Protein AF-A0A7C1DJZ0-F1 (afdb_monomer)

Nearest PDB structures (foldseek):
  3bfj-assembly1_A  TM=9.774E-01  e=1.531E-11  Klebsiella pneumoniae
  4fr2-assembly1_A-2  TM=9.648E-01  e=2.218E-11  Oenococcus oeni ATCC BAA-1163
  3ox4-assembly2_C  TM=9.566E-01  e=3.421E-10  Zymomonas mobilis
  6sci-assembly1_A  TM=9.256E-01  e=1.903E-09  Escherichia coli K-12
  6sci-assembly1_B  TM=9.236E-01  e=2.187E-09  Escherichia coli K-12

Sequence (189 aa):
LEAYTSLKASPFSDIFAEEAMIRIGKWLRVASLNGRNIEARGEMMLAALFGGVALANAGVTACHALAYPLGGMFGVPHGIANALLIPHVARWNAMASPERFVNAAAFLGYPQEEGEPEHVAAMFCPEALSELADDLGLPETLEDLDVGITEKHFEEMATKAMGVARPMENNPRVLTKEDCVRIYREAME

Solvent-accessible surface area (backbone atoms only — not comparable to full-atom values): 9442 Å² total; per-residue (Å²): 97,49,21,56,54,16,72,48,43,44,79,74,27,35,59,28,23,50,55,14,37,35,36,43,46,72,24,46,66,51,27,65,80,37,73,81,41,61,66,33,43,52,45,50,52,51,20,52,51,26,38,50,55,9,33,76,67,17,35,50,14,48,39,60,23,58,22,46,39,43,33,75,76,58,66,40,55,68,68,56,36,34,60,36,39,38,25,59,48,38,59,67,35,16,79,60,41,20,69,60,23,29,52,50,7,34,35,44,72,46,62,73,60,93,89,60,57,57,73,61,40,7,50,40,26,23,49,54,45,46,52,54,34,55,79,68,72,46,55,69,28,52,58,69,63,73,63,80,73,52,76,88,47,33,66,58,39,20,54,55,18,66,67,36,48,67,26,44,72,18,25,60,43,87,74,53,58,68,52,44,33,48,49,53,57,67,35,38,110

Secondary structure (DSSP, 8-state):
-HHHHSTT--HHHHHHHHHHHHHHHHHHHHHHHTTT-HHHHHHHHHHHHHHHHHHHHH---HHHHHHHHHHHHH---HHHHHHHHHHHHHHHHHTTSHHHHHHHHHHTT-PPPTT--HHHHTTHHHHHHHHHHHHTT---STTTT-S---GGGHHHHHHHHHT-HHHHHHSSS---HHHHHHHHHHT--

Structure (mmCIF, N/CA/C/O backbone):
data_AF-A0A7C1DJZ0-F1
#
_entry.id   AF-A0A7C1DJZ0-F1
#
loop_
_atom_site.group_PDB
_atom_site.id
_atom_site.type_symbol
_atom_site.label_atom_id
_atom_site.label_alt_id
_atom_site.label_comp_id
_atom_site.label_asym_id
_atom_site.label_entity_id
_atom_site.label_seq_id
_atom_site.pdbx_PDB_ins_code
_atom_site.Cartn_x
_atom_site.Cartn_y
_atom_site.Cartn_z
_atom_site.occupancy
_atom_site.B_iso_or_equiv
_atom_site.auth_seq_id
_atom_site.auth_comp_id
_atom_site.auth_asym_id
_atom_site.auth_atom_id
_atom_site.pdbx_PDB_model_num
ATOM 1 N N . LEU A 1 1 ? -4.177 2.042 3.835 1.00 98.19 1 LEU A N 1
ATOM 2 C CA . LEU A 1 1 ? -3.041 1.716 4.720 1.00 98.19 1 LEU A CA 1
ATOM 3 C C . LEU A 1 1 ? -2.155 2.921 5.017 1.00 98.19 1 LEU A C 1
ATOM 5 O O . LEU A 1 1 ? -2.222 3.398 6.133 1.00 98.19 1 LEU A O 1
ATOM 9 N N . GLU A 1 2 ? -1.391 3.469 4.065 1.00 98.62 2 GLU A N 1
ATOM 10 C CA . GLU A 1 2 ? -0.397 4.518 4.387 1.00 98.62 2 GLU A CA 1
ATOM 11 C C . GLU A 1 2 ? -0.976 5.756 5.080 1.00 98.62 2 GLU A C 1
ATOM 13 O O . GLU A 1 2 ? -0.439 6.170 6.099 1.00 98.62 2 GLU A O 1
ATOM 18 N N . ALA A 1 3 ? -2.104 6.301 4.605 1.00 98.69 3 ALA A N 1
ATOM 19 C CA . ALA A 1 3 ? -2.793 7.394 5.304 1.00 98.69 3 ALA A CA 1
ATOM 20 C C . ALA A 1 3 ? -3.218 7.014 6.730 1.00 98.69 3 ALA A C 1
ATOM 22 O O . ALA A 1 3 ? -3.120 7.841 7.628 1.00 98.69 3 ALA A O 1
ATOM 23 N N . TYR A 1 4 ? -3.656 5.769 6.937 1.00 98.81 4 TYR A N 1
ATOM 24 C CA . TYR A 1 4 ? -4.045 5.257 8.252 1.00 98.81 4 TYR A CA 1
ATOM 25 C C . TYR A 1 4 ? -2.840 5.077 9.169 1.00 98.81 4 TYR A C 1
ATOM 27 O O . TYR A 1 4 ? -2.962 5.212 10.368 1.00 98.81 4 TYR A O 1
ATOM 35 N N . THR A 1 5 ? -1.654 4.784 8.653 1.00 98.44 5 THR A N 1
ATOM 36 C CA . THR A 1 5 ? -0.455 4.597 9.488 1.00 98.44 5 THR A CA 1
ATOM 37 C C . THR A 1 5 ? 0.443 5.834 9.514 1.00 98.44 5 THR A C 1
ATOM 39 O O . THR A 1 5 ? 1.510 5.804 10.110 1.00 98.44 5 THR A O 1
ATOM 42 N N . SER A 1 6 ? 0.043 6.914 8.843 1.00 98.56 6 SER A N 1
ATOM 43 C CA . SER A 1 6 ? 0.807 8.156 8.726 1.00 98.56 6 SER A CA 1
ATOM 44 C C . SER A 1 6 ? 0.893 8.891 10.064 1.00 98.56 6 SER A C 1
ATOM 46 O O . SER A 1 6 ? -0.080 8.973 10.809 1.00 98.56 6 SER A O 1
ATOM 48 N N . LEU A 1 7 ? 2.019 9.561 10.322 1.00 98.38 7 LEU A N 1
ATOM 49 C CA . LEU A 1 7 ? 2.163 10.509 11.436 1.00 98.38 7 LEU A CA 1
ATOM 50 C C . LEU A 1 7 ? 1.257 11.748 11.296 1.00 98.38 7 LEU A C 1
ATOM 52 O O . LEU A 1 7 ? 1.155 12.553 12.222 1.00 98.38 7 LEU A O 1
ATOM 56 N N . LYS A 1 8 ? 0.619 11.933 10.135 1.00 98.44 8 LYS A N 1
ATOM 57 C CA . LYS A 1 8 ? -0.395 12.969 9.877 1.00 98.44 8 LYS A CA 1
ATOM 58 C C . LYS A 1 8 ? -1.825 12.433 9.922 1.00 98.44 8 LYS A C 1
ATOM 60 O O . LYS A 1 8 ? -2.748 13.175 9.592 1.00 98.44 8 LYS A O 1
ATOM 65 N N . ALA A 1 9 ? -2.014 11.172 10.304 1.00 98.50 9 ALA A N 1
ATOM 66 C CA . ALA A 1 9 ? -3.337 10.603 10.471 1.00 98.50 9 ALA A CA 1
ATOM 67 C C . ALA A 1 9 ? -4.136 11.358 11.546 1.00 98.50 9 ALA A C 1
ATOM 69 O O . ALA A 1 9 ? -3.596 11.935 12.491 1.00 98.50 9 ALA A O 1
ATOM 70 N N . SER A 1 10 ? -5.449 11.372 11.374 1.00 98.62 10 SER A N 1
ATOM 71 C CA . SER A 1 10 ? -6.407 12.042 12.244 1.00 98.62 10 SER A CA 1
A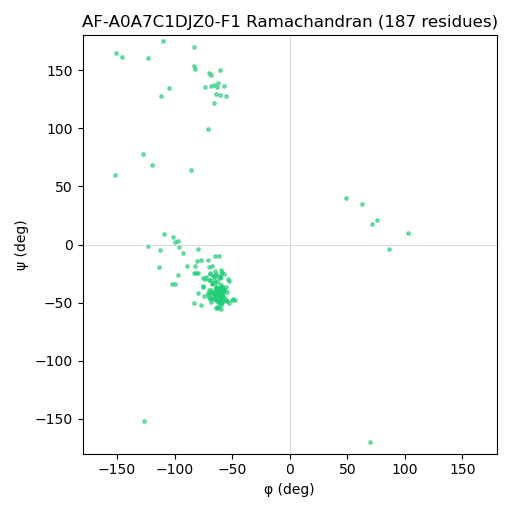TOM 72 C C . SER A 1 10 ? -7.698 11.229 12.295 1.00 98.62 10 SER A C 1
ATOM 74 O O . SER A 1 10 ? -7.974 10.491 11.347 1.00 98.62 10 SER A O 1
ATOM 76 N N . PRO A 1 11 ? -8.564 11.431 13.304 1.00 98.50 11 PRO A N 1
ATOM 77 C CA . PRO A 1 11 ? -9.865 10.766 13.340 1.00 98.50 11 PRO A CA 1
ATOM 78 C C . PRO A 1 11 ? -10.687 10.966 12.058 1.00 98.50 11 PRO A C 1
ATOM 80 O O . PRO A 1 11 ? -11.424 10.079 11.651 1.00 98.50 11 PRO A O 1
ATOM 83 N N . PHE A 1 12 ? -10.537 12.115 11.385 1.00 98.62 12 PHE A N 1
ATOM 84 C CA . PHE A 1 12 ? -11.210 12.367 10.112 1.00 98.62 12 PHE A CA 1
ATOM 85 C C . PHE A 1 12 ? -10.672 11.483 8.983 1.00 98.62 12 PHE A C 1
ATOM 87 O O . PHE A 1 12 ? -11.460 10.861 8.280 1.00 98.62 12 PHE A O 1
ATOM 94 N N . SER A 1 13 ? -9.350 11.413 8.795 1.00 98.69 13 SER A N 1
ATOM 95 C CA . SER A 1 13 ? -8.758 10.569 7.747 1.00 98.69 13 SER A CA 1
ATOM 96 C C . SER A 1 13 ? -8.953 9.081 8.026 1.00 98.69 13 SER A C 1
ATOM 98 O O . SER A 1 13 ? -9.109 8.313 7.078 1.00 98.69 13 SER A O 1
ATOM 100 N N . ASP A 1 14 ? -8.955 8.695 9.304 1.00 98.75 14 ASP A N 1
ATOM 101 C CA . ASP A 1 14 ? -9.069 7.305 9.739 1.00 98.75 14 ASP A CA 1
ATOM 102 C C . ASP A 1 14 ? -10.425 6.719 9.316 1.00 98.75 14 ASP A C 1
ATOM 104 O O . ASP A 1 14 ? -10.429 5.685 8.658 1.00 98.75 14 ASP A O 1
ATOM 108 N N . ILE A 1 15 ? -11.542 7.446 9.495 1.00 98.50 15 ILE A N 1
ATOM 109 C CA . ILE A 1 15 ? -12.882 7.021 9.024 1.00 98.50 15 ILE A CA 1
ATOM 110 C C . ILE A 1 15 ? -12.856 6.571 7.554 1.00 98.50 15 ILE A C 1
ATOM 112 O O . ILE A 1 15 ? -13.392 5.524 7.197 1.00 98.50 15 ILE A O 1
ATOM 116 N N . PHE A 1 16 ? -12.222 7.359 6.682 1.00 98.81 16 PHE A N 1
ATOM 117 C CA . PHE A 1 16 ? -12.160 7.036 5.257 1.00 98.81 16 PHE A CA 1
ATOM 118 C C . PHE A 1 16 ? -11.168 5.912 4.955 1.00 98.81 16 PHE A C 1
ATOM 120 O O . PHE A 1 16 ? -11.416 5.094 4.069 1.00 98.81 16 PHE A O 1
ATOM 127 N N . ALA A 1 17 ? -10.040 5.859 5.661 1.00 98.81 17 ALA A N 1
ATOM 128 C CA . ALA A 1 17 ? -9.040 4.825 5.438 1.00 98.81 17 ALA A CA 1
ATOM 129 C C . ALA A 1 17 ? -9.540 3.439 5.874 1.00 98.81 17 ALA A C 1
ATOM 131 O O . ALA A 1 17 ? -9.286 2.460 5.170 1.00 98.81 17 ALA A O 1
ATOM 132 N N . GLU A 1 18 ? -10.262 3.369 6.993 1.00 98.69 18 GLU A N 1
ATOM 133 C CA . GLU A 1 18 ? -10.898 2.156 7.515 1.00 98.69 18 GLU A CA 1
ATOM 134 C C . GLU A 1 18 ? -11.939 1.624 6.525 1.00 98.69 18 GLU A C 1
ATOM 136 O O . GLU A 1 18 ? -11.809 0.502 6.035 1.00 98.69 18 GLU A O 1
ATOM 141 N N . GLU A 1 19 ? -12.902 2.461 6.121 1.00 98.69 19 GLU A N 1
ATOM 142 C CA . GLU A 1 19 ? -13.930 2.091 5.139 1.00 98.69 19 GLU A CA 1
ATOM 143 C C . GLU A 1 19 ? -13.337 1.656 3.792 1.00 98.69 19 GLU A C 1
ATOM 145 O O . GLU A 1 19 ? -13.845 0.732 3.150 1.00 98.69 19 GLU A O 1
ATOM 150 N N . ALA A 1 20 ? -12.247 2.293 3.352 1.00 98.81 20 ALA A N 1
ATOM 151 C CA . ALA A 1 20 ? -11.545 1.882 2.143 1.00 98.81 20 ALA A CA 1
ATOM 152 C C . ALA A 1 20 ? -10.947 0.473 2.288 1.00 98.81 20 ALA A C 1
ATOM 154 O O . ALA A 1 20 ? -11.139 -0.357 1.400 1.00 98.81 20 ALA A O 1
ATOM 155 N N . MET A 1 21 ? -10.250 0.185 3.394 1.00 98.81 21 MET A N 1
ATOM 156 C CA . MET A 1 21 ? -9.617 -1.122 3.622 1.00 98.81 21 MET A CA 1
ATOM 157 C C . MET A 1 21 ? -10.648 -2.242 3.789 1.00 98.81 21 MET A C 1
ATOM 159 O O . MET A 1 21 ? -10.481 -3.286 3.163 1.00 98.81 21 MET A O 1
ATOM 163 N N . ILE A 1 22 ? -11.749 -1.997 4.512 1.00 98.75 22 ILE A N 1
ATOM 164 C CA . ILE A 1 22 ? -12.867 -2.948 4.660 1.00 98.75 22 ILE A CA 1
ATOM 165 C C . ILE A 1 22 ? -13.424 -3.359 3.292 1.00 98.75 22 ILE A C 1
ATOM 167 O O . ILE A 1 22 ? -13.630 -4.542 3.007 1.00 98.75 22 ILE A O 1
ATOM 171 N N . ARG A 1 23 ? -13.653 -2.382 2.407 1.00 98.75 23 ARG A N 1
ATOM 172 C CA . ARG A 1 23 ? -14.175 -2.651 1.061 1.00 98.75 23 ARG A CA 1
ATOM 173 C C . ARG A 1 23 ? -13.154 -3.356 0.183 1.00 98.75 23 ARG A C 1
ATOM 175 O O . ARG A 1 23 ? -13.529 -4.284 -0.525 1.00 98.75 23 ARG A O 1
ATOM 182 N N . ILE A 1 24 ? -11.884 -2.954 0.243 1.00 98.69 24 ILE A N 1
ATOM 183 C CA . ILE A 1 24 ? -10.797 -3.605 -0.500 1.00 98.69 24 ILE A CA 1
ATOM 184 C C . ILE A 1 24 ? -10.684 -5.078 -0.099 1.00 98.69 24 ILE A C 1
ATOM 186 O O . ILE A 1 24 ? -10.748 -5.935 -0.981 1.00 98.69 24 ILE A O 1
ATOM 190 N N . GLY A 1 25 ? -10.590 -5.371 1.203 1.00 98.12 25 GLY A N 1
ATOM 191 C CA . GLY A 1 25 ? -10.453 -6.736 1.720 1.00 98.12 25 GLY A CA 1
ATOM 192 C C . GLY A 1 25 ? -11.593 -7.649 1.270 1.00 98.12 25 GLY A C 1
ATOM 193 O O . GLY A 1 25 ? -11.367 -8.787 0.863 1.00 98.12 25 GLY A O 1
ATOM 194 N N . LYS A 1 26 ? -12.820 -7.116 1.241 1.00 98.31 26 LYS A N 1
ATOM 195 C CA . LYS A 1 26 ? -14.009 -7.867 0.827 1.00 98.31 26 LYS A CA 1
ATOM 196 C C . LYS A 1 26 ? -14.178 -7.999 -0.691 1.00 98.31 26 LYS A C 1
ATOM 198 O O . LYS A 1 26 ? -14.597 -9.053 -1.167 1.00 98.31 26 LYS A O 1
ATOM 203 N N . TRP A 1 27 ? -13.935 -6.935 -1.457 1.00 98.62 27 TRP A N 1
ATOM 204 C CA . TRP A 1 27 ? -14.444 -6.826 -2.831 1.00 98.62 27 TRP A CA 1
ATOM 205 C C . TRP A 1 27 ? -13.380 -6.826 -3.921 1.00 98.62 27 TRP A C 1
ATOM 207 O O . TRP A 1 27 ? -13.727 -7.121 -5.067 1.00 98.62 27 TRP A O 1
ATOM 217 N N . LEU A 1 28 ? -12.111 -6.533 -3.621 1.00 98.38 28 LEU A N 1
ATOM 218 C CA . LEU A 1 28 ? -11.099 -6.360 -4.668 1.00 98.38 28 LEU A CA 1
ATOM 219 C C . LEU A 1 28 ? -10.885 -7.640 -5.490 1.00 98.38 28 LEU A C 1
ATOM 221 O O . LEU A 1 28 ? -10.861 -7.578 -6.721 1.00 98.38 28 LEU A O 1
ATOM 225 N N . ARG A 1 29 ? -10.825 -8.803 -4.830 1.00 98.19 29 ARG A N 1
ATOM 226 C CA . ARG A 1 29 ? -10.721 -10.119 -5.489 1.00 98.19 29 ARG A CA 1
ATOM 227 C C . ARG A 1 29 ? -11.891 -10.361 -6.440 1.00 98.19 29 ARG A C 1
ATOM 229 O O . ARG A 1 29 ? -11.700 -10.667 -7.614 1.00 98.19 29 ARG A O 1
ATOM 236 N N . VAL A 1 30 ? -13.116 -10.122 -5.968 1.00 98.44 30 VAL A N 1
ATOM 237 C CA . VAL A 1 30 ? -14.341 -10.300 -6.763 1.00 98.44 30 VAL A CA 1
ATOM 238 C C . VAL A 1 30 ? -14.376 -9.338 -7.951 1.00 98.44 30 VAL A C 1
ATOM 240 O O . VAL A 1 30 ? -14.677 -9.755 -9.067 1.00 98.44 30 VAL A O 1
ATOM 243 N N . ALA A 1 31 ? -14.054 -8.061 -7.737 1.00 98.44 31 ALA A N 1
ATOM 244 C CA . ALA A 1 31 ? -14.067 -7.041 -8.783 1.00 98.44 31 ALA A CA 1
ATOM 245 C C . ALA A 1 31 ? -13.008 -7.293 -9.870 1.00 98.44 31 ALA A C 1
ATOM 247 O O . ALA A 1 31 ? -13.220 -6.920 -11.028 1.00 98.44 31 ALA A O 1
ATOM 248 N N . SER A 1 32 ? -11.888 -7.917 -9.500 1.00 97.56 32 SER A N 1
ATOM 249 C CA . SER A 1 32 ? -10.782 -8.225 -10.409 1.00 97.56 32 SER A CA 1
ATOM 250 C C . SER A 1 32 ? -11.038 -9.511 -11.194 1.00 97.56 32 SER A C 1
ATOM 252 O O . SER A 1 32 ? -10.988 -9.492 -12.423 1.00 97.56 32 SER A O 1
ATOM 254 N N . LEU A 1 33 ? -11.409 -10.599 -10.509 1.00 97.31 33 LEU A N 1
ATOM 255 C CA . LEU A 1 33 ? -11.625 -11.917 -11.122 1.00 97.31 33 LEU A CA 1
ATOM 256 C C . LEU A 1 33 ? -12.993 -12.041 -11.815 1.00 97.31 33 LEU A C 1
ATOM 258 O O . LEU A 1 33 ? -13.151 -12.810 -12.762 1.00 97.31 33 LEU A O 1
ATOM 262 N N . ASN A 1 34 ? -13.986 -11.247 -11.402 1.00 97.75 34 ASN A N 1
ATOM 263 C CA . ASN A 1 34 ? -15.271 -11.110 -12.083 1.00 97.75 34 ASN A CA 1
ATOM 264 C C . ASN A 1 34 ? -15.586 -9.637 -12.363 1.00 97.75 34 ASN A C 1
ATOM 266 O O . ASN A 1 34 ? -16.438 -9.007 -11.731 1.00 97.75 34 ASN A O 1
ATOM 270 N N . GLY A 1 35 ? -14.950 -9.102 -13.404 1.00 96.00 35 GLY A N 1
ATOM 271 C CA . GLY A 1 35 ? -15.097 -7.702 -13.798 1.00 96.00 35 GLY A CA 1
ATOM 272 C C . GLY A 1 35 ? -16.510 -7.251 -14.193 1.00 96.00 35 GLY A C 1
ATOM 273 O O . GLY A 1 35 ? -16.708 -6.046 -14.351 1.00 96.00 35 GLY A O 1
ATOM 274 N N . ARG A 1 36 ? -17.470 -8.176 -14.353 1.00 98.12 36 ARG A N 1
ATOM 275 C CA . ARG A 1 36 ? -18.886 -7.895 -14.651 1.00 98.12 36 ARG A CA 1
ATOM 276 C C . ARG A 1 36 ? -19.760 -7.785 -13.398 1.00 98.12 36 ARG A C 1
ATOM 278 O O . ARG A 1 36 ? -20.929 -7.430 -13.522 1.00 98.12 36 ARG A O 1
ATOM 285 N N . ASN A 1 37 ? -19.227 -8.082 -12.213 1.00 98.62 37 ASN A N 1
ATOM 286 C CA . ASN A 1 37 ? -19.950 -7.888 -10.963 1.00 98.62 37 ASN A CA 1
ATOM 287 C C . ASN A 1 37 ? -20.068 -6.382 -10.663 1.00 98.62 37 ASN A C 1
ATOM 289 O O . ASN A 1 37 ? -19.123 -5.752 -10.190 1.00 98.62 37 ASN A O 1
ATOM 293 N N . ILE A 1 38 ? -21.234 -5.806 -10.972 1.00 98.50 38 ILE A N 1
ATOM 294 C CA . ILE A 1 38 ? -21.502 -4.367 -10.825 1.00 98.50 38 ILE A CA 1
ATOM 295 C C . ILE A 1 38 ? -21.431 -3.930 -9.359 1.00 98.50 38 ILE A C 1
ATOM 297 O O . ILE A 1 38 ? -20.933 -2.842 -9.084 1.00 98.50 38 ILE A O 1
ATOM 301 N N . GLU A 1 39 ? -21.879 -4.773 -8.428 1.00 98.62 39 GLU A N 1
ATOM 302 C CA . GLU A 1 39 ? -21.808 -4.484 -6.994 1.00 98.62 39 GLU A CA 1
ATOM 303 C C . GLU A 1 39 ? -20.348 -4.365 -6.548 1.00 98.62 39 GLU A C 1
ATOM 305 O O . GLU A 1 39 ? -19.943 -3.310 -6.070 1.00 98.62 39 GLU A O 1
ATOM 310 N N . ALA A 1 40 ? -19.519 -5.377 -6.828 1.00 98.75 40 ALA A N 1
ATOM 311 C CA . ALA A 1 40 ? -18.098 -5.352 -6.476 1.00 98.75 40 ALA A CA 1
ATOM 312 C C . ALA A 1 40 ? -17.354 -4.175 -7.135 1.00 98.75 40 ALA A C 1
ATOM 314 O O . ALA A 1 40 ? -16.497 -3.543 -6.518 1.00 98.75 40 ALA A O 1
ATOM 315 N N . ARG A 1 41 ? -17.697 -3.832 -8.385 1.00 98.69 41 ARG A N 1
ATOM 316 C CA . ARG A 1 41 ? -17.153 -2.647 -9.070 1.00 98.69 41 ARG A CA 1
ATOM 317 C C . ARG A 1 41 ? -17.560 -1.346 -8.375 1.00 98.69 41 ARG A C 1
ATOM 319 O O . ARG A 1 41 ? -16.699 -0.494 -8.174 1.00 98.69 41 ARG A O 1
ATOM 326 N N . GLY A 1 42 ? -18.831 -1.195 -8.004 1.00 98.75 42 GLY A N 1
ATOM 327 C CA . GLY A 1 42 ? -19.329 -0.020 -7.283 1.00 98.75 42 GLY A CA 1
ATOM 328 C C . GLY A 1 42 ? -18.670 0.142 -5.914 1.00 98.75 42 GLY A C 1
ATOM 329 O O . GLY A 1 42 ? -18.233 1.233 -5.553 1.00 98.75 42 GLY A O 1
ATOM 330 N N . GLU A 1 43 ? -18.499 -0.964 -5.199 1.00 98.81 43 GLU A N 1
ATOM 331 C CA . GLU A 1 43 ? -17.801 -1.018 -3.916 1.00 98.81 43 GLU A CA 1
ATOM 332 C C . GLU A 1 43 ? -16.330 -0.604 -4.039 1.00 98.81 43 GLU A C 1
ATOM 334 O O . GLU A 1 43 ? -15.839 0.193 -3.239 1.00 98.81 43 GLU A O 1
ATOM 339 N N . MET A 1 44 ? -15.640 -1.046 -5.094 1.00 98.81 44 MET A N 1
ATOM 340 C CA . MET A 1 44 ? -14.266 -0.618 -5.366 1.00 98.81 44 MET A CA 1
ATOM 341 C C . MET A 1 44 ? -14.157 0.850 -5.798 1.00 98.81 44 MET A C 1
ATOM 343 O O . MET A 1 44 ? -13.161 1.500 -5.484 1.00 98.81 44 MET A O 1
ATOM 347 N N . MET A 1 45 ? -15.170 1.407 -6.470 1.00 98.69 45 MET A N 1
ATOM 348 C CA . MET A 1 45 ? -15.216 2.846 -6.761 1.00 98.69 45 MET A CA 1
ATOM 349 C C . MET A 1 45 ? -15.339 3.673 -5.476 1.00 98.69 45 MET A C 1
ATOM 351 O O . MET A 1 45 ? -14.647 4.682 -5.332 1.00 98.69 45 MET A O 1
ATOM 355 N N . LEU A 1 46 ? -16.173 3.235 -4.527 1.00 98.75 46 LEU A N 1
ATOM 356 C CA . LEU A 1 46 ? -16.271 3.861 -3.205 1.00 98.75 46 LEU A CA 1
ATOM 357 C C . LEU A 1 46 ? -14.966 3.715 -2.419 1.00 98.75 46 LEU A C 1
ATOM 359 O O . LEU A 1 46 ? -14.487 4.697 -1.857 1.00 98.75 46 LEU A O 1
ATOM 363 N N . ALA A 1 47 ? -14.350 2.530 -2.437 1.00 98.81 47 ALA A N 1
ATOM 364 C CA . ALA A 1 47 ? -13.064 2.302 -1.785 1.00 98.81 47 ALA A CA 1
ATOM 365 C C . ALA A 1 47 ? -11.970 3.234 -2.330 1.00 98.81 47 ALA A C 1
ATOM 367 O O . ALA A 1 47 ? -11.225 3.832 -1.555 1.00 98.81 47 ALA A O 1
ATOM 368 N N . ALA A 1 48 ? -11.907 3.418 -3.654 1.00 98.75 48 ALA A N 1
ATOM 369 C CA . ALA A 1 48 ? -10.968 4.341 -4.287 1.00 98.75 48 ALA A CA 1
ATOM 370 C C . ALA A 1 48 ? -11.236 5.806 -3.897 1.00 98.75 48 ALA A C 1
ATOM 372 O O . ALA A 1 48 ? -10.294 6.545 -3.609 1.00 98.75 48 ALA A O 1
ATOM 373 N N . LEU A 1 49 ? -12.507 6.222 -3.836 1.00 98.81 49 LEU A N 1
ATOM 374 C CA . LEU A 1 49 ? -12.889 7.558 -3.372 1.00 98.81 49 LEU A CA 1
ATOM 375 C C . LEU A 1 49 ? -12.454 7.789 -1.920 1.00 98.81 49 LEU A C 1
ATOM 377 O O . LEU A 1 49 ? -11.804 8.792 -1.629 1.00 98.81 49 LEU A O 1
ATOM 381 N N . PHE A 1 50 ? -12.782 6.866 -1.016 1.00 98.81 50 PHE A N 1
ATOM 382 C CA . PHE A 1 50 ? -12.434 6.976 0.400 1.00 98.81 50 PHE A CA 1
ATOM 383 C C . PHE A 1 50 ? -10.923 6.933 0.620 1.00 98.81 50 PHE A C 1
ATOM 385 O O . PHE A 1 50 ? -10.389 7.773 1.344 1.00 98.81 50 PHE A O 1
ATOM 392 N N . GLY A 1 51 ? -10.212 6.056 -0.093 1.00 98.69 51 GLY A N 1
ATOM 393 C CA . GLY A 1 51 ? -8.753 6.060 -0.126 1.00 98.69 51 GLY A CA 1
ATOM 394 C C . GLY A 1 51 ? -8.207 7.428 -0.536 1.00 98.69 51 GLY A C 1
ATOM 395 O O . GLY A 1 51 ? -7.381 7.994 0.173 1.00 98.69 51 GLY A O 1
ATOM 396 N N . GLY A 1 52 ? -8.732 8.018 -1.614 1.00 98.62 52 GLY A N 1
ATOM 397 C CA . GLY A 1 52 ? -8.353 9.360 -2.060 1.00 98.62 52 GLY A CA 1
ATOM 398 C C . GLY A 1 52 ? -8.590 10.448 -1.007 1.00 98.62 52 GLY A C 1
ATOM 399 O O . GLY A 1 52 ? -7.711 11.280 -0.786 1.00 98.62 52 GLY A O 1
ATOM 400 N N . VAL A 1 53 ? -9.734 10.428 -0.313 1.00 98.81 53 VAL A N 1
ATOM 401 C CA . VAL A 1 53 ? -10.029 11.379 0.775 1.00 98.81 53 VAL A CA 1
ATOM 402 C C . VAL A 1 53 ? -9.056 11.198 1.942 1.00 98.81 53 VAL A C 1
ATOM 404 O O . VAL A 1 53 ? -8.522 12.188 2.443 1.00 98.81 53 VAL A O 1
ATOM 407 N N . ALA A 1 54 ? -8.772 9.961 2.351 1.00 98.81 54 ALA A N 1
ATOM 408 C CA . ALA A 1 54 ? -7.807 9.684 3.412 1.00 98.81 54 ALA A CA 1
ATOM 409 C C . ALA A 1 54 ? -6.406 10.202 3.044 1.00 98.81 54 ALA A C 1
ATOM 411 O O . ALA A 1 54 ? -5.803 10.957 3.811 1.00 98.81 54 ALA A O 1
ATOM 412 N N . LEU A 1 55 ? -5.923 9.875 1.840 1.00 98.25 55 LEU A N 1
ATOM 413 C CA . LEU A 1 55 ? -4.625 10.328 1.331 1.00 98.25 55 LEU A CA 1
ATOM 414 C C . LEU A 1 55 ? -4.549 11.857 1.214 1.00 98.25 55 LEU A C 1
ATOM 416 O O . LEU A 1 55 ? -3.519 12.443 1.535 1.00 98.25 55 LEU A O 1
ATOM 420 N N . ALA A 1 56 ? -5.628 12.526 0.803 1.00 98.19 56 ALA A N 1
ATOM 421 C CA . ALA A 1 56 ? -5.656 13.984 0.691 1.00 98.19 56 ALA A CA 1
ATOM 422 C C . ALA A 1 56 ? -5.481 14.699 2.044 1.00 98.19 56 ALA A C 1
ATOM 424 O O . ALA A 1 56 ? -5.011 15.835 2.072 1.00 98.19 56 ALA A O 1
ATOM 425 N N . ASN A 1 57 ? -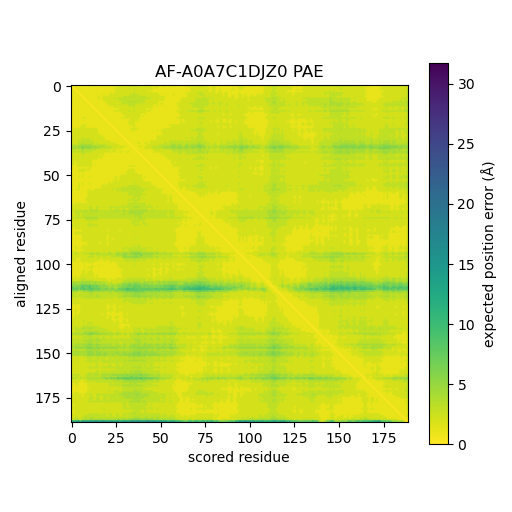5.841 14.043 3.154 1.00 98.31 57 ASN A N 1
ATOM 426 C CA . ASN A 1 57 ? -5.796 14.633 4.493 1.00 98.31 57 ASN A CA 1
ATOM 427 C C . ASN A 1 57 ? -4.587 14.173 5.323 1.00 98.31 57 ASN A C 1
ATOM 429 O O . ASN A 1 57 ? -4.054 14.966 6.094 1.00 98.31 57 ASN A O 1
ATOM 433 N N . ALA A 1 58 ? -4.131 12.928 5.153 1.00 98.25 58 ALA A N 1
ATOM 434 C CA . ALA A 1 58 ? -3.026 12.348 5.928 1.00 98.25 58 ALA A CA 1
ATOM 435 C C . ALA A 1 58 ? -1.760 12.057 5.099 1.00 98.25 58 ALA A C 1
ATOM 437 O O . ALA A 1 58 ? -0.724 11.675 5.649 1.00 98.25 58 ALA A O 1
ATOM 438 N N . GLY A 1 59 ? -1.817 12.254 3.781 1.00 98.00 59 GLY A N 1
ATOM 439 C CA . GLY A 1 59 ? -0.729 11.939 2.863 1.00 98.00 59 GLY A CA 1
ATOM 440 C C . GLY A 1 59 ? -0.490 10.437 2.685 1.00 98.00 59 GLY A C 1
ATOM 441 O O . GLY A 1 59 ? -1.273 9.590 3.109 1.00 98.00 59 GLY A O 1
ATOM 442 N N . VAL A 1 60 ? 0.627 10.137 2.031 1.00 98.44 60 VAL A N 1
ATOM 443 C CA . VAL A 1 60 ? 1.211 8.794 1.870 1.00 98.44 60 VAL A CA 1
ATOM 444 C C . VAL A 1 60 ? 2.502 8.701 2.688 1.00 98.44 60 VAL A C 1
ATOM 446 O O . VAL A 1 60 ? 2.932 9.713 3.257 1.00 98.44 60 VAL A O 1
ATOM 449 N N . THR A 1 61 ? 3.121 7.520 2.743 1.00 98.62 61 THR A N 1
ATOM 450 C CA . THR A 1 61 ? 4.326 7.277 3.539 1.00 98.62 61 THR A CA 1
ATOM 451 C C . THR A 1 61 ? 5.460 6.675 2.695 1.00 98.62 61 THR A C 1
ATOM 453 O O . THR A 1 61 ? 5.576 6.962 1.499 1.00 98.62 61 THR A O 1
ATOM 456 N N . ALA A 1 62 ? 6.360 5.898 3.308 1.00 98.50 62 ALA A N 1
ATOM 457 C CA . ALA A 1 62 ? 7.563 5.404 2.651 1.00 98.50 62 ALA A CA 1
ATOM 458 C C . ALA A 1 62 ? 7.282 4.516 1.429 1.00 98.50 62 ALA A C 1
ATOM 460 O O . ALA A 1 62 ? 8.096 4.521 0.510 1.00 98.50 62 ALA A O 1
ATOM 461 N N . CYS A 1 63 ? 6.150 3.801 1.361 1.00 98.56 63 CYS A N 1
ATOM 462 C CA . CYS A 1 63 ? 5.857 2.935 0.213 1.00 98.56 63 CYS A CA 1
ATOM 463 C C . CYS A 1 63 ? 5.760 3.747 -1.077 1.00 98.56 63 CYS A C 1
ATOM 465 O O . CYS A 1 63 ? 6.466 3.440 -2.036 1.00 98.56 63 CYS A O 1
ATOM 467 N N . HIS A 1 64 ? 4.997 4.845 -1.085 1.00 98.62 64 HIS A N 1
ATOM 468 C CA . HIS A 1 64 ? 4.963 5.722 -2.259 1.00 98.62 64 HIS A CA 1
ATOM 469 C C . HIS A 1 64 ? 6.341 6.316 -2.586 1.00 98.62 64 HIS A C 1
ATOM 471 O O . HIS A 1 64 ? 6.698 6.417 -3.760 1.00 98.62 64 HIS A O 1
ATOM 477 N N . ALA A 1 65 ? 7.132 6.695 -1.574 1.00 98.56 65 ALA A N 1
ATOM 478 C CA . ALA A 1 65 ? 8.481 7.225 -1.793 1.00 98.56 65 ALA A CA 1
ATOM 479 C C . ALA A 1 65 ? 9.411 6.207 -2.473 1.00 98.56 65 ALA A C 1
ATOM 481 O O . ALA A 1 65 ? 10.137 6.568 -3.400 1.00 98.56 65 ALA A O 1
ATOM 482 N N . LEU A 1 66 ? 9.361 4.947 -2.036 1.00 98.62 66 LEU A N 1
ATOM 483 C CA . LEU A 1 66 ? 10.121 3.827 -2.595 1.00 98.62 66 LEU A CA 1
ATOM 484 C C . LEU A 1 66 ? 9.577 3.386 -3.967 1.00 98.62 66 LEU A C 1
ATOM 486 O O . LEU A 1 66 ? 10.338 2.932 -4.814 1.00 98.62 66 LEU A O 1
ATOM 490 N N . ALA A 1 67 ? 8.285 3.575 -4.242 1.00 98.50 67 ALA A N 1
ATOM 491 C CA . ALA A 1 67 ? 7.683 3.239 -5.532 1.00 98.50 67 ALA A CA 1
ATOM 492 C C . ALA A 1 67 ? 8.034 4.238 -6.653 1.00 98.50 67 ALA A C 1
ATOM 494 O O . ALA A 1 67 ? 8.083 3.861 -7.827 1.00 98.50 67 ALA A O 1
ATOM 495 N N . TYR A 1 68 ? 8.291 5.516 -6.341 1.00 98.38 68 TYR A N 1
ATOM 496 C CA . TYR A 1 68 ? 8.577 6.527 -7.372 1.00 98.38 68 TYR A CA 1
ATOM 497 C C . TYR A 1 68 ? 9.829 6.240 -8.221 1.00 98.38 68 TYR A C 1
ATOM 499 O O . TYR A 1 68 ? 9.746 6.419 -9.439 1.00 98.38 68 TYR A O 1
ATOM 507 N N . PRO A 1 69 ? 10.968 5.779 -7.664 1.00 98.25 69 PRO A N 1
ATOM 508 C CA . PRO A 1 69 ? 12.115 5.352 -8.462 1.00 98.25 69 PRO A CA 1
ATOM 509 C C . PRO A 1 69 ? 11.802 4.230 -9.458 1.00 98.25 69 PRO A C 1
ATOM 511 O O . PRO A 1 69 ? 12.290 4.298 -10.582 1.00 98.25 69 PRO A O 1
ATOM 514 N N . LEU A 1 70 ? 10.958 3.251 -9.104 1.00 98.31 70 LEU A N 1
ATOM 515 C CA . LEU A 1 70 ? 10.578 2.157 -10.013 1.00 98.31 70 LEU A CA 1
ATOM 516 C C . LEU A 1 70 ? 9.888 2.716 -11.266 1.00 98.31 70 LEU A C 1
ATOM 518 O O . LEU A 1 70 ? 10.248 2.376 -12.393 1.00 98.31 70 LEU A O 1
ATOM 522 N N . GLY A 1 71 ? 8.945 3.641 -11.079 1.00 97.19 71 GLY A N 1
ATOM 523 C CA . GLY A 1 71 ? 8.274 4.311 -12.194 1.00 97.19 71 GLY A CA 1
ATOM 524 C C . GLY A 1 71 ? 9.197 5.252 -12.973 1.00 97.19 71 GLY A C 1
ATOM 525 O O . GLY A 1 71 ? 9.227 5.220 -14.200 1.00 97.19 71 GLY A O 1
ATOM 526 N N . GLY A 1 72 ? 9.975 6.081 -12.273 1.00 97.19 72 GLY A N 1
ATOM 527 C CA . GLY A 1 72 ? 10.803 7.119 -12.891 1.00 97.19 72 GLY A CA 1
ATOM 528 C C . GLY A 1 72 ? 12.046 6.603 -13.618 1.00 97.19 72 GLY A C 1
ATOM 529 O O . GLY A 1 72 ? 12.492 7.242 -14.567 1.00 97.19 72 GLY A O 1
ATOM 530 N N . MET A 1 73 ? 12.613 5.476 -13.181 1.00 97.94 73 MET A N 1
ATOM 531 C CA . MET A 1 73 ? 13.827 4.897 -13.770 1.00 97.94 73 MET A CA 1
ATOM 532 C C . MET A 1 73 ? 13.528 3.749 -14.737 1.00 97.94 73 MET A C 1
ATOM 534 O O . MET A 1 73 ? 14.239 3.608 -15.728 1.00 97.94 73 MET A O 1
ATOM 538 N N . PHE A 1 74 ? 12.486 2.955 -14.471 1.00 98.12 74 PHE A N 1
ATOM 539 C CA . PHE A 1 74 ? 12.229 1.700 -15.189 1.00 98.12 74 PHE A CA 1
ATOM 540 C C . PHE A 1 74 ? 10.849 1.644 -15.858 1.00 98.12 74 PHE A C 1
ATOM 542 O O . PHE A 1 74 ? 10.528 0.665 -16.523 1.00 98.12 74 PHE A O 1
ATOM 549 N N . GLY A 1 75 ? 10.020 2.684 -15.712 1.00 97.38 75 GLY A N 1
ATOM 550 C CA . GLY A 1 75 ? 8.700 2.740 -16.347 1.00 97.38 75 GLY A CA 1
ATOM 551 C C . GLY A 1 75 ? 7.663 1.795 -15.732 1.00 97.38 75 GLY A C 1
ATOM 552 O O . GLY A 1 75 ? 6.639 1.533 -16.362 1.00 97.38 75 GLY A O 1
ATOM 553 N N . VAL A 1 76 ? 7.899 1.297 -14.514 1.00 98.38 76 VAL A N 1
ATOM 554 C CA . VAL A 1 76 ? 6.958 0.411 -13.812 1.00 98.38 76 VAL A CA 1
ATOM 555 C C . VAL A 1 76 ? 5.649 1.165 -13.526 1.00 98.38 76 VAL A C 1
ATOM 557 O O . VAL A 1 76 ? 5.692 2.266 -12.961 1.00 98.38 76 VAL A O 1
ATOM 560 N N . PRO A 1 77 ? 4.469 0.611 -13.874 1.00 98.38 77 PRO A N 1
ATOM 561 C CA . PRO A 1 77 ? 3.192 1.248 -13.572 1.00 98.38 77 PRO A CA 1
ATOM 562 C C . PRO A 1 77 ? 3.020 1.504 -12.073 1.00 98.38 77 PRO A C 1
ATOM 564 O O . PRO A 1 77 ? 3.277 0.634 -11.245 1.00 98.38 77 PRO A O 1
ATOM 567 N N . HIS A 1 78 ? 2.521 2.688 -11.715 1.00 98.00 78 HIS A N 1
ATOM 568 C CA . HIS A 1 78 ? 2.483 3.144 -10.322 1.00 98.00 78 HIS A CA 1
ATOM 569 C C . HIS A 1 78 ? 1.735 2.196 -9.366 1.00 98.00 78 HIS A C 1
ATOM 571 O O . HIS A 1 78 ? 2.191 1.961 -8.250 1.00 98.00 78 HIS A O 1
ATOM 577 N N . GLY A 1 79 ? 0.602 1.631 -9.799 1.00 97.44 79 GLY A N 1
ATOM 578 C CA . GLY A 1 79 ? -0.151 0.661 -8.998 1.00 97.44 79 GLY A CA 1
ATOM 579 C C . GLY A 1 79 ? 0.627 -0.633 -8.746 1.00 97.44 79 GLY A C 1
ATOM 580 O O . GLY A 1 79 ? 0.601 -1.132 -7.629 1.00 97.44 79 GLY A O 1
ATOM 581 N N . ILE A 1 80 ? 1.372 -1.115 -9.748 1.00 98.31 80 ILE A N 1
ATOM 582 C CA . ILE A 1 80 ? 2.213 -2.317 -9.645 1.00 98.31 80 ILE A CA 1
ATOM 583 C C . ILE A 1 80 ? 3.388 -2.066 -8.697 1.00 98.31 80 ILE A C 1
ATOM 585 O O . ILE A 1 80 ? 3.604 -2.847 -7.780 1.00 98.31 80 ILE A O 1
ATOM 589 N N . ALA A 1 81 ? 4.087 -0.935 -8.846 1.00 98.50 81 ALA A N 1
ATOM 590 C CA . ALA A 1 81 ? 5.199 -0.575 -7.965 1.00 98.50 81 ALA A CA 1
ATOM 591 C C . ALA A 1 81 ? 4.775 -0.483 -6.486 1.00 98.50 81 AL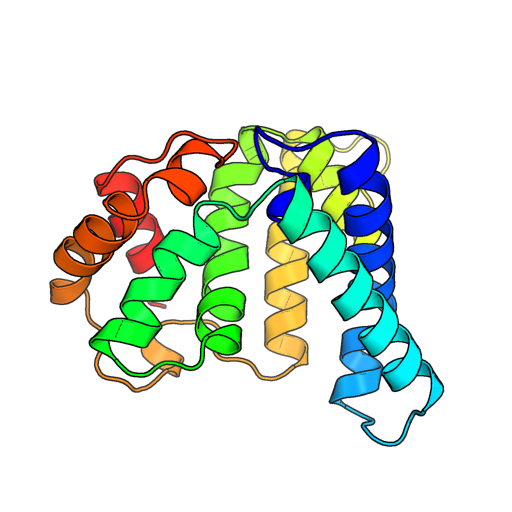A A C 1
ATOM 593 O O . ALA A 1 81 ? 5.495 -0.950 -5.608 1.00 98.50 81 ALA A O 1
ATOM 594 N N . ASN A 1 82 ? 3.602 0.098 -6.201 1.00 98.56 82 ASN A N 1
ATOM 595 C CA . ASN A 1 82 ? 3.077 0.148 -4.835 1.00 98.56 82 ASN A CA 1
ATOM 596 C C . ASN A 1 82 ? 2.608 -1.222 -4.333 1.00 98.56 82 ASN A C 1
ATOM 598 O O . ASN A 1 82 ? 2.875 -1.548 -3.184 1.00 98.56 82 ASN A O 1
ATOM 602 N N . ALA A 1 83 ? 1.902 -2.004 -5.158 1.00 98.25 83 ALA A N 1
ATOM 603 C CA . ALA A 1 83 ? 1.409 -3.323 -4.760 1.00 98.25 83 ALA A CA 1
ATOM 604 C C . ALA A 1 83 ? 2.555 -4.269 -4.380 1.00 98.25 83 ALA A C 1
ATOM 606 O O . ALA A 1 83 ? 2.457 -4.944 -3.363 1.00 98.25 83 ALA A O 1
ATOM 607 N N . LEU A 1 84 ? 3.655 -4.231 -5.136 1.00 98.44 84 LEU A N 1
ATOM 608 C CA . LEU A 1 84 ? 4.866 -4.999 -4.855 1.00 98.44 84 LEU A CA 1
ATOM 609 C C . LEU A 1 84 ? 5.537 -4.542 -3.555 1.00 98.44 84 LEU A C 1
ATOM 611 O O . LEU A 1 84 ? 5.893 -5.361 -2.723 1.00 98.44 84 LEU A O 1
ATOM 615 N N . LEU A 1 85 ? 5.704 -3.232 -3.337 1.00 98.56 85 LEU A N 1
ATOM 616 C CA . LEU A 1 85 ? 6.482 -2.729 -2.195 1.00 98.56 85 LEU A CA 1
ATOM 617 C C . LEU A 1 85 ? 5.700 -2.646 -0.878 1.00 98.56 85 LEU A C 1
ATOM 619 O O . LEU A 1 85 ? 6.316 -2.657 0.194 1.00 98.56 85 LEU A O 1
ATOM 623 N N . ILE A 1 86 ? 4.368 -2.535 -0.921 1.00 98.56 86 ILE A N 1
ATOM 624 C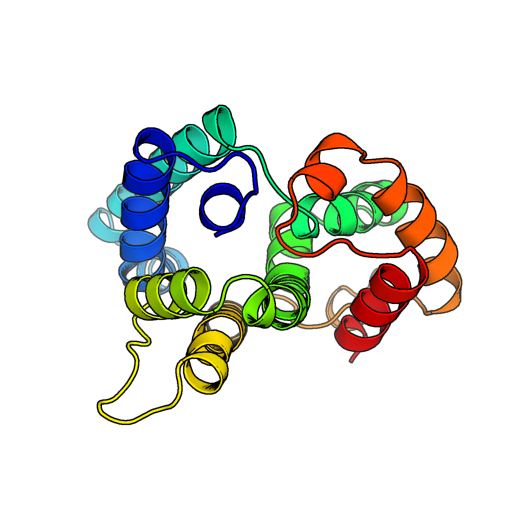 CA . ILE A 1 86 ? 3.574 -2.284 0.286 1.00 98.56 86 ILE A CA 1
ATOM 625 C C . ILE A 1 86 ? 3.688 -3.396 1.341 1.00 98.56 86 ILE A C 1
ATOM 627 O O . ILE A 1 86 ? 3.793 -3.025 2.513 1.00 98.56 86 ILE A O 1
ATOM 631 N N . PRO A 1 87 ? 3.760 -4.708 1.016 1.00 98.44 87 PRO A N 1
ATOM 632 C CA . PRO A 1 87 ? 3.956 -5.741 2.026 1.00 98.44 87 PRO A CA 1
ATOM 633 C C . PRO A 1 87 ? 5.308 -5.583 2.728 1.00 98.44 87 PRO A C 1
ATOM 635 O O . PRO A 1 87 ? 5.362 -5.594 3.956 1.00 98.44 87 PRO A O 1
ATOM 638 N N . HIS A 1 88 ? 6.394 -5.338 1.986 1.00 98.31 88 HIS A N 1
ATOM 639 C CA . HIS A 1 88 ? 7.728 -5.155 2.571 1.00 98.31 88 HIS A CA 1
ATOM 640 C C . HIS A 1 88 ? 7.769 -3.927 3.484 1.00 98.31 88 HIS A C 1
ATOM 642 O O . HIS A 1 88 ? 8.164 -4.026 4.643 1.00 98.31 88 HIS A O 1
ATOM 648 N N . VAL A 1 89 ? 7.275 -2.774 3.026 1.00 98.44 89 VAL A N 1
ATOM 649 C CA . VAL A 1 89 ? 7.243 -1.554 3.852 1.00 98.44 89 VAL A CA 1
ATOM 650 C C . VAL A 1 89 ? 6.334 -1.724 5.076 1.00 98.44 89 VAL A C 1
ATOM 652 O O . VAL A 1 89 ? 6.669 -1.253 6.166 1.00 98.44 89 VAL A O 1
ATOM 655 N N . ALA A 1 90 ? 5.210 -2.431 4.936 1.00 98.56 90 ALA A N 1
ATOM 656 C CA . ALA A 1 90 ? 4.323 -2.751 6.048 1.00 98.56 90 ALA A CA 1
ATOM 657 C C . ALA A 1 90 ? 5.016 -3.618 7.111 1.00 98.56 90 ALA A C 1
ATOM 659 O O . ALA A 1 90 ? 4.903 -3.287 8.289 1.00 98.56 90 ALA A O 1
ATOM 660 N N . ARG A 1 91 ? 5.810 -4.639 6.738 1.00 97.88 91 ARG A N 1
ATOM 661 C CA . AR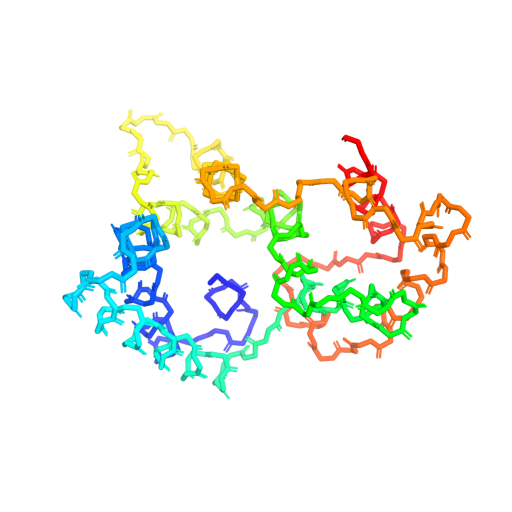G A 1 91 ? 6.596 -5.447 7.704 1.00 97.88 91 ARG A CA 1
ATOM 662 C C . ARG A 1 91 ? 7.537 -4.584 8.543 1.00 97.88 91 ARG A C 1
ATOM 664 O O . ARG A 1 91 ? 7.677 -4.791 9.746 1.00 97.88 91 ARG A O 1
ATOM 671 N N . TRP A 1 92 ? 8.157 -3.581 7.929 1.00 97.56 92 TRP A N 1
ATOM 672 C CA . TRP A 1 92 ? 9.037 -2.653 8.637 1.00 97.56 92 TRP A CA 1
ATOM 673 C C . TRP A 1 92 ? 8.283 -1.713 9.574 1.00 97.56 92 TRP A C 1
ATOM 675 O O . TRP A 1 92 ? 8.766 -1.415 10.671 1.00 97.56 92 TRP A O 1
ATOM 685 N N . ASN A 1 93 ? 7.118 -1.241 9.143 1.00 98.38 93 ASN A N 1
ATOM 686 C CA . ASN A 1 93 ? 6.311 -0.279 9.883 1.00 98.38 93 ASN A CA 1
ATOM 687 C C . ASN A 1 93 ? 5.449 -0.917 10.981 1.00 98.38 93 ASN A C 1
ATOM 689 O O . ASN A 1 93 ? 5.135 -0.222 11.946 1.00 98.38 93 ASN A O 1
ATOM 693 N N . ALA A 1 94 ? 5.112 -2.207 10.874 1.00 97.69 94 ALA A N 1
ATOM 694 C CA . ALA A 1 94 ? 4.220 -2.918 11.792 1.00 97.69 94 ALA A CA 1
ATOM 695 C C . ALA A 1 94 ? 4.608 -2.713 13.262 1.00 97.69 94 ALA A C 1
ATOM 697 O O . ALA A 1 94 ? 3.796 -2.288 14.077 1.00 97.69 94 ALA A O 1
ATOM 698 N N . MET A 1 95 ? 5.893 -2.880 13.578 1.00 93.56 95 MET A N 1
ATOM 699 C CA . MET A 1 95 ? 6.409 -2.732 14.943 1.00 93.56 95 MET A CA 1
ATOM 700 C C . MET A 1 95 ? 6.417 -1.293 15.473 1.00 93.56 95 MET A C 1
ATOM 702 O O . MET A 1 95 ? 6.509 -1.092 16.681 1.00 93.56 95 MET A O 1
ATOM 706 N N . ALA A 1 96 ? 6.347 -0.285 14.602 1.00 96.69 96 ALA A N 1
ATOM 707 C CA . ALA A 1 96 ? 6.293 1.114 15.025 1.00 96.69 96 ALA A CA 1
ATOM 708 C C . ALA A 1 96 ? 4.873 1.553 15.415 1.00 96.69 96 ALA A C 1
ATOM 710 O O . ALA A 1 96 ? 4.705 2.578 16.074 1.00 96.69 96 ALA A O 1
ATOM 711 N N . SER A 1 97 ? 3.839 0.817 14.997 1.00 96.00 97 SER A N 1
ATOM 712 C CA . SER A 1 97 ? 2.435 1.117 15.311 1.00 96.00 97 SER A CA 1
ATOM 713 C C . SER A 1 97 ? 1.580 -0.161 15.329 1.00 96.00 97 SER A C 1
ATOM 715 O O . SER A 1 97 ? 0.642 -0.259 14.535 1.00 96.00 97 SER A O 1
ATOM 717 N N . PRO A 1 98 ? 1.896 -1.140 16.198 1.00 97.19 98 PRO A N 1
ATOM 718 C CA . PRO A 1 98 ? 1.319 -2.485 16.147 1.00 97.19 98 PRO A CA 1
ATOM 719 C C . PRO A 1 98 ? -0.214 -2.481 16.168 1.00 97.19 98 PRO A C 1
ATOM 721 O O . PRO A 1 98 ? -0.812 -3.024 15.246 1.00 97.19 98 PRO A O 1
ATOM 724 N N . GLU A 1 99 ? -0.846 -1.749 17.089 1.00 97.38 99 GLU A N 1
ATOM 725 C CA . GLU A 1 99 ? -2.303 -1.542 17.136 1.00 97.38 99 GLU A CA 1
ATOM 726 C C . GLU A 1 99 ? -2.912 -1.143 15.777 1.00 97.38 99 GLU A C 1
ATOM 728 O O . GLU A 1 99 ? -3.891 -1.737 15.321 1.00 97.38 99 GLU A O 1
ATOM 733 N N . ARG A 1 100 ? -2.318 -0.166 15.073 1.00 98.25 100 ARG A N 1
ATOM 734 C CA . ARG A 1 100 ? -2.837 0.283 13.767 1.00 98.25 100 ARG A CA 1
ATOM 735 C C . ARG A 1 100 ? -2.693 -0.797 12.695 1.00 98.25 100 ARG A C 1
ATOM 737 O O . ARG A 1 100 ? -3.554 -0.898 11.825 1.00 98.25 100 ARG A O 1
ATOM 744 N N . PHE A 1 101 ? -1.634 -1.601 12.742 1.00 98.62 101 PHE A N 1
ATOM 745 C CA . PHE A 1 101 ? -1.449 -2.703 11.799 1.00 98.62 101 PHE A CA 1
ATOM 746 C C . PHE A 1 101 ? -2.354 -3.898 12.113 1.00 98.62 101 PHE A C 1
ATOM 748 O O . PHE A 1 101 ? -2.897 -4.479 11.178 1.00 98.62 101 PHE A O 1
ATOM 755 N N . VAL A 1 102 ? -2.614 -4.200 13.388 1.00 98.50 102 VAL A N 1
ATOM 756 C CA . VAL A 1 102 ? -3.631 -5.184 13.800 1.00 98.50 102 VAL A CA 1
ATOM 757 C C . VAL A 1 102 ? -5.010 -4.784 13.278 1.00 98.50 102 VAL A C 1
ATOM 759 O O . VAL A 1 102 ? -5.684 -5.578 12.621 1.00 98.50 102 VAL A O 1
ATOM 762 N N . ASN A 1 103 ? -5.409 -3.527 13.486 1.00 98.50 103 ASN A N 1
ATOM 763 C CA . ASN A 1 103 ? -6.685 -3.023 12.979 1.00 98.50 103 ASN A CA 1
ATOM 764 C C . ASN A 1 103 ? -6.741 -3.086 11.446 1.00 98.50 103 ASN A C 1
ATOM 766 O O . ASN A 1 103 ? -7.725 -3.556 10.879 1.00 98.50 103 ASN A O 1
ATOM 770 N N . ALA A 1 104 ? -5.668 -2.675 10.762 1.00 98.62 104 ALA A N 1
ATOM 771 C CA . ALA A 1 104 ? -5.584 -2.758 9.307 1.00 98.62 104 ALA A CA 1
ATOM 772 C C . ALA A 1 104 ? -5.706 -4.199 8.783 1.00 98.62 104 ALA A C 1
ATOM 774 O O . ALA A 1 104 ? -6.406 -4.415 7.794 1.00 98.62 104 ALA A O 1
ATOM 775 N N . ALA A 1 105 ? -5.083 -5.176 9.450 1.00 98.50 105 ALA A N 1
ATOM 776 C CA . ALA A 1 105 ? -5.235 -6.593 9.128 1.00 98.50 105 ALA A CA 1
ATOM 777 C C . ALA A 1 105 ? -6.698 -7.039 9.270 1.00 98.50 105 ALA A C 1
ATOM 779 O O . ALA A 1 105 ? -7.264 -7.616 8.340 1.00 98.50 105 ALA A O 1
ATOM 780 N N . ALA A 1 106 ? -7.352 -6.675 10.378 1.00 98.44 106 ALA A N 1
ATOM 781 C CA . ALA A 1 106 ? -8.759 -6.986 10.613 1.00 98.44 106 ALA A CA 1
ATOM 782 C C . ALA A 1 106 ? -9.677 -6.389 9.533 1.00 98.44 106 ALA A C 1
ATOM 784 O O . ALA A 1 106 ? -10.562 -7.079 9.027 1.00 98.44 106 ALA A O 1
ATOM 785 N N . PHE A 1 107 ? -9.436 -5.142 9.113 1.00 98.56 107 PHE A N 1
ATOM 786 C CA . PHE A 1 107 ? -10.181 -4.519 8.013 1.00 98.56 107 PHE A CA 1
ATOM 787 C C . PHE A 1 107 ? -9.977 -5.242 6.679 1.00 98.56 107 PHE A C 1
ATOM 789 O O . PHE A 1 107 ? -10.895 -5.301 5.868 1.00 98.56 107 PHE A O 1
ATOM 796 N N . LEU A 1 108 ? -8.803 -5.832 6.455 1.00 98.31 108 LEU A N 1
ATOM 797 C CA . LEU A 1 108 ? -8.522 -6.644 5.270 1.00 98.31 108 LEU A CA 1
ATOM 798 C C . LEU A 1 108 ? -9.078 -8.077 5.362 1.00 98.31 108 LEU A C 1
ATOM 800 O O . LEU A 1 108 ? -9.001 -8.804 4.374 1.00 98.31 108 LEU A O 1
ATOM 804 N N . GLY A 1 109 ? -9.674 -8.468 6.495 1.00 96.75 109 GLY A N 1
ATOM 805 C CA . GLY A 1 109 ? -10.271 -9.790 6.709 1.00 96.75 109 GLY A CA 1
ATOM 806 C C . GLY A 1 109 ? -9.429 -10.754 7.551 1.00 96.75 109 GLY A C 1
ATOM 807 O O . GLY A 1 109 ? -9.790 -11.924 7.640 1.00 96.75 109 GLY A O 1
ATOM 808 N N . TYR A 1 110 ? -8.356 -10.274 8.187 1.00 96.31 110 TYR A N 1
ATOM 809 C CA . TYR A 1 110 ? -7.388 -11.068 8.958 1.00 96.31 110 TYR A CA 1
ATOM 810 C C . TYR A 1 110 ? -7.366 -10.592 10.421 1.00 96.31 110 TYR A C 1
ATOM 812 O O . TYR A 1 110 ? -6.425 -9.915 10.842 1.00 96.31 110 TYR A O 1
ATOM 820 N N . PRO A 1 111 ? -8.445 -10.824 11.191 1.00 94.75 111 PRO A N 1
ATOM 821 C CA . PRO A 1 111 ? -8.534 -10.366 12.570 1.00 94.75 111 PRO A CA 1
ATOM 822 C C . PRO A 1 111 ? -7.574 -11.139 13.479 1.00 94.75 111 PRO A C 1
ATOM 824 O O . PRO A 1 111 ? -7.352 -12.333 13.299 1.00 94.75 111 PRO A O 1
ATOM 827 N N . GLN A 1 112 ? -7.062 -10.452 14.497 1.00 94.44 112 GLN A N 1
ATOM 828 C CA . GLN A 1 112 ? -6.296 -11.061 15.580 1.00 94.44 112 GLN A CA 1
ATOM 829 C C . GLN A 1 112 ? -7.146 -12.072 16.367 1.00 94.44 112 GLN A C 1
ATOM 831 O O . GLN A 1 112 ? -8.305 -11.797 16.693 1.00 94.44 112 GLN A O 1
ATOM 836 N N . GLU A 1 113 ? -6.548 -13.206 16.731 1.00 92.44 113 GLU A N 1
ATOM 837 C CA . GLU A 1 113 ? -7.161 -14.194 17.622 1.00 92.44 113 GLU A CA 1
ATOM 838 C C . GLU A 1 113 ? -6.975 -13.839 19.109 1.00 92.44 113 GLU A C 1
ATOM 840 O O . GLU A 1 113 ? -6.027 -13.159 19.514 1.00 92.44 113 GLU A O 1
ATOM 845 N N . GLU A 1 114 ? -7.891 -14.310 19.961 1.00 92.06 114 GLU A N 1
ATOM 846 C CA . GLU A 1 114 ? -7.827 -14.054 21.402 1.00 92.06 114 GLU A CA 1
ATOM 847 C C . GLU A 1 114 ? -6.539 -14.628 22.017 1.00 92.06 114 GLU A C 1
ATOM 849 O O . GLU A 1 114 ? -6.215 -15.803 21.861 1.00 92.06 114 GLU A O 1
ATOM 854 N N . GLY A 1 115 ? -5.817 -13.791 22.766 1.00 91.56 115 GLY A N 1
ATOM 855 C CA . GLY A 1 115 ? -4.582 -14.178 23.450 1.00 91.56 115 GLY A CA 1
ATOM 856 C C . GLY A 1 115 ? -3.314 -14.058 22.602 1.00 91.56 115 GLY A C 1
ATOM 857 O O . GLY A 1 115 ? -2.221 -14.247 23.139 1.00 91.56 115 GLY A O 1
ATOM 858 N N . GLU A 1 116 ? -3.422 -13.696 21.322 1.00 95.19 116 GLU A N 1
ATOM 859 C CA . GLU A 1 116 ? -2.245 -13.456 20.496 1.00 95.19 116 GLU A CA 1
ATOM 860 C C . GLU A 1 116 ? -1.560 -12.127 20.866 1.00 95.19 116 GLU A C 1
ATOM 862 O O . GLU A 1 116 ? -2.241 -11.115 21.048 1.00 95.19 116 GLU A O 1
ATOM 867 N N . PRO A 1 117 ? -0.222 -12.067 20.986 1.00 95.81 117 PRO A N 1
ATOM 868 C CA . PRO A 1 117 ? 0.464 -10.805 21.230 1.00 95.81 117 PRO A CA 1
ATOM 869 C C . PRO A 1 117 ? 0.288 -9.813 20.071 1.00 95.81 117 PRO A C 1
ATOM 871 O O . PRO A 1 117 ? 0.513 -10.155 18.916 1.00 95.81 117 PRO A O 1
ATOM 874 N N . G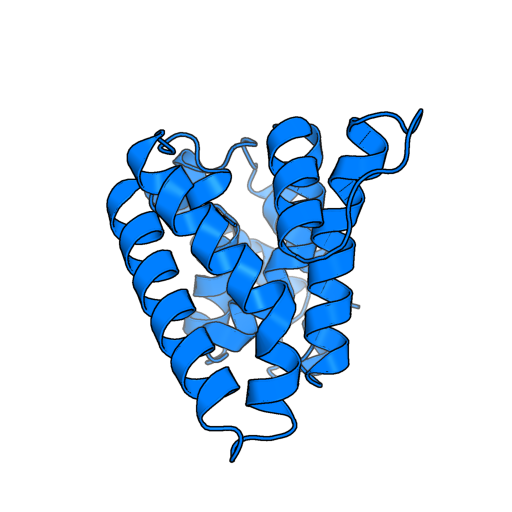LU A 1 118 ? 0.003 -8.546 20.381 1.00 94.31 118 GLU A N 1
ATOM 875 C CA . GLU A 1 118 ? -0.268 -7.498 19.376 1.00 94.31 118 GLU A CA 1
ATOM 876 C C . GLU A 1 118 ? 0.853 -7.336 18.330 1.00 94.31 118 GLU A C 1
ATOM 878 O O . GLU A 1 118 ? 0.591 -7.118 17.154 1.00 94.31 118 GLU A O 1
ATOM 883 N N . HIS A 1 119 ? 2.118 -7.491 18.735 1.00 93.50 119 HIS A N 1
ATOM 884 C CA . HIS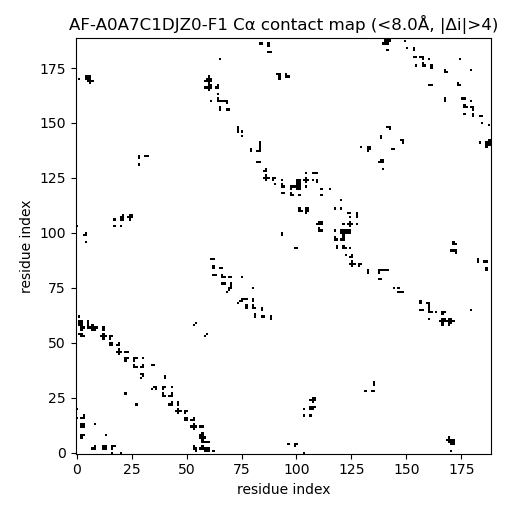 A 1 119 ? 3.263 -7.407 17.822 1.00 93.50 119 HIS A CA 1
ATOM 885 C C . HIS A 1 119 ? 3.355 -8.577 16.829 1.00 93.50 119 HIS A C 1
ATOM 887 O O . HIS A 1 119 ? 3.961 -8.420 15.773 1.00 93.50 119 HIS A O 1
ATOM 893 N N . VAL A 1 120 ? 2.785 -9.736 17.175 1.00 95.62 120 VAL A N 1
ATOM 894 C CA . VAL A 1 120 ? 2.660 -10.885 16.269 1.00 95.62 120 VAL A CA 1
ATOM 895 C C . VAL A 1 120 ? 1.520 -10.605 15.297 1.00 95.62 120 VAL A C 1
ATOM 897 O O . VAL A 1 120 ? 1.751 -10.570 14.093 1.00 95.62 120 VAL A O 1
ATOM 900 N N . ALA A 1 121 ? 0.345 -10.251 15.820 1.00 97.31 121 ALA A N 1
ATOM 901 C CA . ALA A 1 121 ? -0.842 -9.957 15.021 1.00 97.31 121 ALA A CA 1
ATOM 902 C C . ALA A 1 121 ? -0.650 -8.777 14.051 1.00 97.31 121 ALA A C 1
ATOM 904 O O . ALA A 1 121 ? -1.239 -8.738 12.972 1.00 97.31 121 ALA A O 1
ATOM 905 N N . ALA A 1 122 ? 0.213 -7.810 14.384 1.00 97.75 122 ALA A N 1
ATOM 906 C CA . ALA A 1 122 ? 0.561 -6.708 13.488 1.00 97.75 122 ALA A CA 1
ATOM 907 C C . ALA A 1 122 ? 1.181 -7.193 12.160 1.00 97.75 122 ALA A C 1
ATOM 909 O O . ALA A 1 122 ? 1.074 -6.503 11.143 1.00 97.75 122 ALA A O 1
ATOM 910 N N . MET A 1 123 ? 1.801 -8.379 12.147 1.00 97.94 123 MET A N 1
ATOM 911 C CA . MET A 1 123 ? 2.381 -8.992 10.948 1.00 97.94 123 MET A CA 1
ATOM 912 C C . MET A 1 123 ? 1.336 -9.614 10.015 1.00 97.94 123 MET A C 1
ATOM 914 O O . MET A 1 123 ? 1.627 -9.812 8.836 1.00 97.94 123 MET A O 1
ATOM 918 N N . PHE A 1 124 ? 0.094 -9.797 10.465 1.00 98.12 124 PHE A N 1
ATOM 919 C CA . PHE A 1 124 ? -0.989 -10.259 9.593 1.00 98.12 124 PHE A CA 1
ATOM 920 C C . PHE A 1 124 ? -1.341 -9.236 8.516 1.00 98.12 124 PHE A C 1
ATOM 922 O O . PHE A 1 124 ? -1.783 -9.603 7.435 1.00 98.12 124 PHE A O 1
ATOM 929 N N . CYS A 1 125 ? -1.113 -7.941 8.757 1.00 98.56 125 CYS A N 1
ATOM 930 C CA . CYS A 1 125 ? -1.357 -6.914 7.746 1.00 98.56 125 CYS A CA 1
ATOM 931 C C . CYS A 1 125 ? -0.439 -7.064 6.518 1.00 98.56 125 CYS A C 1
ATOM 933 O O . CYS A 1 125 ? -0.970 -7.149 5.412 1.00 98.56 125 CYS A O 1
ATOM 935 N N . PRO A 1 126 ? 0.904 -7.111 6.643 1.00 98.31 126 PRO A N 1
ATOM 936 C CA . PRO A 1 126 ? 1.758 -7.374 5.489 1.00 98.31 126 PRO A CA 1
ATOM 937 C C . PRO A 1 126 ? 1.495 -8.734 4.833 1.00 98.31 126 PRO A C 1
ATOM 939 O O . PRO A 1 126 ? 1.580 -8.822 3.614 1.00 98.31 126 PRO A O 1
ATOM 942 N N . GLU A 1 127 ? 1.144 -9.771 5.597 1.00 97.94 127 GLU A N 1
ATOM 943 C CA . GLU A 1 127 ? 0.771 -11.083 5.042 1.00 97.94 127 GLU A CA 1
ATOM 944 C C . GLU A 1 127 ? -0.511 -11.010 4.205 1.00 97.94 127 GLU A C 1
ATOM 946 O O . GLU A 1 127 ? -0.512 -11.453 3.060 1.00 97.94 127 GLU A O 1
ATOM 951 N N . ALA A 1 128 ? -1.551 -10.339 4.707 1.00 98.19 128 ALA A N 1
ATOM 952 C CA . ALA A 1 128 ? -2.794 -10.097 3.979 1.00 98.19 128 ALA A CA 1
ATOM 953 C C . ALA A 1 128 ? -2.575 -9.329 2.667 1.00 98.19 128 ALA A C 1
ATOM 955 O O . ALA A 1 128 ? -3.271 -9.560 1.680 1.00 98.19 128 ALA A O 1
ATOM 956 N N . LEU A 1 129 ? -1.623 -8.388 2.652 1.00 98.31 129 LEU A N 1
ATOM 957 C CA . LEU A 1 129 ? -1.267 -7.636 1.447 1.00 98.31 129 LEU A CA 1
ATOM 958 C C . LEU A 1 129 ? -0.530 -8.507 0.426 1.00 98.31 129 LEU A C 1
ATOM 960 O O . LEU A 1 129 ? -0.828 -8.392 -0.759 1.00 98.31 129 LEU A O 1
ATOM 964 N N . SER A 1 130 ? 0.400 -9.357 0.877 1.00 97.75 130 SER A N 1
ATOM 965 C CA . SER A 1 130 ? 1.081 -10.331 0.013 1.00 97.75 130 SER A CA 1
ATOM 966 C C . SER A 1 130 ? 0.083 -11.318 -0.596 1.00 97.75 130 SER A C 1
ATOM 968 O O . SER A 1 130 ? 0.043 -11.455 -1.811 1.00 97.75 130 SER A O 1
ATOM 970 N N . GLU A 1 131 ? -0.791 -11.919 0.215 1.00 97.81 131 GLU A N 1
ATOM 971 C C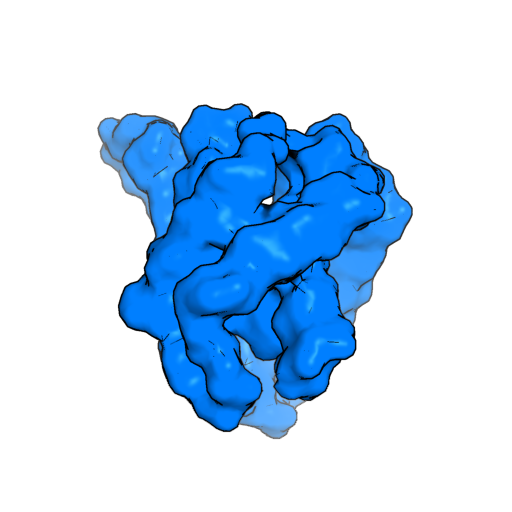A . GLU A 1 131 ? -1.808 -12.863 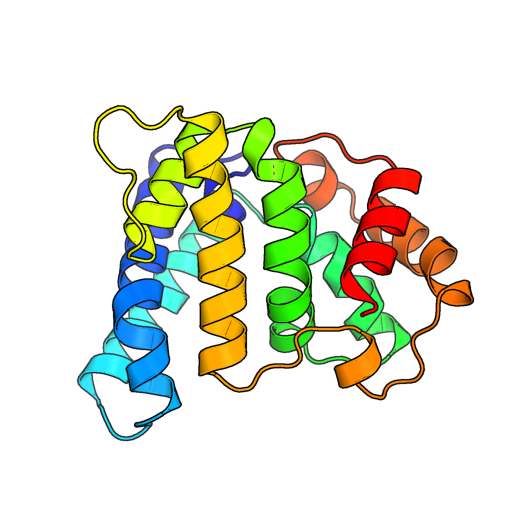-0.274 1.00 97.81 131 GLU A CA 1
ATOM 972 C C . GLU A 1 131 ? -2.777 -12.197 -1.262 1.00 97.81 131 GLU A C 1
ATOM 974 O O . GLU A 1 131 ? -3.138 -12.769 -2.285 1.00 97.81 131 GLU A O 1
ATOM 979 N N . LEU A 1 132 ? -3.170 -10.946 -1.004 1.00 97.25 132 LEU A N 1
ATOM 980 C CA . LEU A 1 132 ? -4.000 -10.189 -1.935 1.00 97.25 132 LEU A CA 1
ATOM 981 C C . LEU A 1 132 ? -3.282 -9.899 -3.264 1.00 97.25 132 LEU A C 1
ATOM 983 O O . LEU A 1 132 ? -3.953 -9.820 -4.291 1.00 97.25 132 LEU A O 1
ATOM 987 N N . ALA A 1 133 ? -1.963 -9.699 -3.265 1.00 96.75 133 ALA A N 1
ATOM 988 C CA . ALA A 1 133 ? -1.195 -9.512 -4.494 1.00 96.75 133 ALA A CA 1
ATOM 989 C C . ALA A 1 133 ? -1.108 -10.816 -5.308 1.00 96.75 133 ALA A C 1
ATOM 991 O O . ALA A 1 133 ? -1.402 -10.783 -6.508 1.00 96.75 133 ALA A O 1
ATOM 992 N N . ASP A 1 134 ? -0.810 -11.938 -4.646 1.00 96.94 134 ASP A N 1
ATOM 993 C CA . ASP A 1 134 ? -0.758 -13.285 -5.239 1.00 96.94 134 ASP A CA 1
ATOM 994 C C . ASP A 1 134 ? -2.115 -13.692 -5.844 1.00 96.94 134 ASP A C 1
ATOM 996 O O . ASP A 1 134 ? -2.216 -13.988 -7.036 1.00 96.94 134 ASP A O 1
ATOM 1000 N N . ASP A 1 135 ? -3.211 -13.548 -5.089 1.00 97.31 135 ASP A N 1
ATOM 1001 C CA . ASP A 1 135 ? -4.574 -13.854 -5.558 1.00 97.31 135 ASP A CA 1
ATOM 1002 C C . ASP A 1 135 ? -4.984 -13.083 -6.827 1.00 97.31 135 ASP A C 1
ATOM 1004 O O . ASP A 1 135 ? -5.879 -13.494 -7.576 1.00 97.31 135 ASP A O 1
ATOM 1008 N N . LEU A 1 136 ? -4.373 -11.918 -7.049 1.00 97.31 136 LEU A N 1
ATOM 1009 C CA . LEU A 1 136 ? -4.622 -11.053 -8.198 1.00 97.31 136 LEU A CA 1
ATOM 1010 C C . LEU A 1 136 ? -3.616 -11.268 -9.340 1.00 97.31 136 LEU A C 1
ATOM 1012 O O . LEU A 1 136 ? -3.764 -10.630 -10.388 1.00 97.31 136 LEU A O 1
ATOM 1016 N N . GLY A 1 137 ? -2.631 -12.152 -9.161 1.00 96.56 137 GLY A N 1
ATOM 1017 C CA . GLY A 1 137 ? -1.564 -12.425 -10.121 1.00 96.56 137 GLY A CA 1
ATOM 1018 C C . GLY A 1 137 ? -0.679 -11.207 -10.378 1.00 96.56 137 GLY A C 1
ATOM 1019 O O . GLY A 1 137 ? -0.291 -10.958 -11.523 1.00 96.56 137 GLY A O 1
ATOM 1020 N N . LEU A 1 138 ? -0.447 -10.389 -9.348 1.00 97.38 138 LEU A N 1
ATOM 1021 C CA . LEU A 1 138 ? 0.454 -9.243 -9.434 1.00 97.38 138 LEU A CA 1
ATOM 1022 C C . LEU A 1 138 ? 1.909 -9.699 -9.240 1.00 97.38 138 LEU A C 1
ATOM 1024 O O . LEU A 1 138 ? 2.139 -10.668 -8.528 1.00 97.38 138 LEU A O 1
ATOM 1028 N N . PRO A 1 139 ? 2.894 -8.996 -9.827 1.00 96.75 139 PRO A N 1
ATOM 1029 C CA . PRO A 1 139 ? 4.305 -9.225 -9.523 1.00 96.75 139 PRO A CA 1
ATOM 1030 C C . PRO A 1 139 ? 4.576 -9.086 -8.019 1.00 96.75 139 PRO A C 1
ATOM 1032 O O . PRO A 1 139 ? 4.214 -8.060 -7.432 1.00 96.75 139 PRO A O 1
ATOM 1035 N N . GLU A 1 140 ? 5.219 -10.085 -7.421 1.00 93.44 140 GLU A N 1
ATOM 1036 C CA . GLU A 1 140 ? 5.535 -10.109 -5.987 1.00 93.44 140 GLU A CA 1
ATOM 1037 C C . GLU A 1 140 ? 6.962 -9.636 -5.712 1.00 93.44 140 GLU A C 1
ATOM 1039 O O . GLU A 1 140 ? 7.240 -9.078 -4.652 1.00 93.44 140 GLU A O 1
ATOM 1044 N N . THR A 1 141 ? 7.849 -9.792 -6.694 1.00 97.50 141 THR A N 1
ATOM 1045 C CA . THR A 1 141 ? 9.271 -9.473 -6.582 1.00 97.50 141 THR A CA 1
ATOM 1046 C C . THR A 1 141 ? 9.722 -8.477 -7.649 1.00 97.50 141 THR A C 1
ATOM 1048 O O . THR A 1 141 ? 9.082 -8.281 -8.688 1.00 97.50 141 THR A O 1
ATOM 1051 N N . LEU A 1 142 ? 10.856 -7.810 -7.416 1.00 97.88 142 LEU A N 1
ATOM 1052 C CA . LEU A 1 142 ? 11.475 -6.936 -8.416 1.00 97.88 142 LEU A CA 1
ATOM 1053 C C . LEU A 1 142 ? 11.942 -7.723 -9.651 1.00 97.88 142 LEU A C 1
ATOM 1055 O O . LEU A 1 142 ? 11.993 -7.136 -10.735 1.00 97.88 142 LEU A O 1
ATOM 1059 N N . GLU A 1 143 ? 12.265 -9.012 -9.506 1.00 97.12 143 GLU A N 1
ATOM 1060 C CA . GLU A 1 143 ? 12.578 -9.900 -10.631 1.00 97.12 143 GLU A CA 1
ATOM 1061 C C . GLU A 1 143 ? 11.357 -10.157 -11.520 1.00 97.12 143 GLU A C 1
ATOM 1063 O O . GLU A 1 143 ? 11.478 -10.048 -12.743 1.00 97.12 143 GLU A O 1
ATOM 1068 N N . ASP A 1 144 ? 10.173 -10.371 -10.935 1.00 96.88 144 ASP A N 1
ATOM 1069 C CA . ASP A 1 144 ? 8.921 -10.597 -11.679 1.00 96.88 144 ASP A CA 1
ATOM 1070 C C . ASP A 1 144 ? 8.556 -9.436 -12.615 1.00 96.88 144 ASP A C 1
ATOM 1072 O O . ASP A 1 144 ? 7.814 -9.609 -13.585 1.00 96.88 144 ASP A O 1
ATOM 1076 N N . LEU A 1 145 ? 9.062 -8.231 -12.335 1.00 96.94 145 LEU A N 1
ATOM 1077 C CA . LEU A 1 145 ? 8.829 -7.064 -13.179 1.00 96.94 145 LEU A CA 1
ATOM 1078 C C . LEU A 1 145 ? 9.537 -7.155 -14.541 1.00 96.94 145 LEU A C 1
ATOM 1080 O O . LEU A 1 145 ? 9.111 -6.463 -15.462 1.00 96.94 145 LEU A O 1
ATOM 1084 N N . ASP A 1 146 ? 10.618 -7.936 -14.667 1.00 95.94 146 ASP A N 1
ATOM 1085 C CA . ASP A 1 146 ? 11.427 -8.101 -15.892 1.00 95.94 146 ASP A CA 1
ATOM 1086 C C . ASP A 1 146 ? 11.838 -6.770 -16.571 1.00 95.94 146 ASP A C 1
ATOM 1088 O O . ASP A 1 146 ? 11.831 -6.601 -17.790 1.00 95.94 146 ASP A O 1
ATOM 1092 N N . VAL A 1 147 ? 12.198 -5.766 -15.761 1.00 97.06 147 VAL A N 1
ATOM 1093 C CA . VAL A 1 147 ? 12.608 -4.417 -16.224 1.00 97.06 147 VAL A CA 1
ATOM 1094 C C . VAL A 1 147 ? 14.103 -4.132 -16.030 1.00 97.06 147 VAL A C 1
ATOM 1096 O O . VAL A 1 147 ? 14.562 -3.002 -16.201 1.00 97.06 147 VAL A O 1
ATOM 1099 N N . GLY A 1 148 ? 14.888 -5.149 -15.662 1.00 96.19 148 GLY A N 1
ATOM 1100 C CA . GLY A 1 148 ? 16.340 -5.030 -15.484 1.00 96.19 148 GLY A CA 1
ATOM 1101 C C . GLY A 1 148 ? 16.779 -4.327 -14.195 1.00 96.19 148 GLY A C 1
ATOM 1102 O O . GLY A 1 148 ? 17.911 -3.833 -14.123 1.00 96.19 148 GLY A O 1
ATOM 1103 N N . ILE A 1 149 ? 15.912 -4.274 -13.178 1.00 97.69 149 ILE A N 1
ATOM 1104 C CA . ILE A 1 149 ? 16.300 -3.858 -11.826 1.00 97.69 149 ILE A CA 1
ATOM 1105 C C . ILE A 1 149 ? 17.264 -4.904 -11.259 1.00 97.69 149 ILE A C 1
ATOM 1107 O O . ILE A 1 149 ? 17.088 -6.103 -11.423 1.00 97.69 149 ILE A O 1
ATOM 1111 N N . THR A 1 150 ? 18.323 -4.428 -10.614 1.00 97.12 150 THR A N 1
ATOM 1112 C CA . THR A 1 150 ? 19.349 -5.263 -9.977 1.00 97.12 150 THR A CA 1
ATOM 1113 C C . THR A 1 150 ? 19.935 -4.501 -8.795 1.00 97.12 150 THR A C 1
ATOM 1115 O O . THR A 1 150 ? 19.802 -3.275 -8.729 1.00 97.12 150 THR A O 1
ATOM 1118 N N . GLU A 1 151 ? 20.644 -5.194 -7.902 1.00 96.50 151 GLU A N 1
ATOM 1119 C CA . GLU A 1 151 ? 21.178 -4.621 -6.657 1.00 96.50 151 GLU A CA 1
ATOM 1120 C C . GLU A 1 151 ? 22.038 -3.358 -6.860 1.00 96.50 151 GLU A C 1
ATOM 1122 O O . GLU A 1 151 ? 22.013 -2.444 -6.035 1.00 96.50 151 GLU A O 1
ATOM 1127 N N . LYS A 1 152 ? 22.727 -3.228 -8.005 1.00 97.81 152 LYS A N 1
ATOM 1128 C CA . LYS A 1 152 ? 23.525 -2.032 -8.340 1.00 97.81 152 LYS A CA 1
ATOM 1129 C C . LYS A 1 152 ? 22.698 -0.737 -8.386 1.00 97.81 152 LYS A C 1
ATOM 1131 O O . LYS A 1 152 ? 23.265 0.347 -8.284 1.00 97.81 152 LYS A O 1
ATOM 1136 N N . HIS A 1 153 ? 21.382 -0.843 -8.575 1.00 98.38 153 HIS A N 1
ATOM 1137 C CA . HIS A 1 153 ? 20.470 0.296 -8.655 1.00 98.38 153 HIS A CA 1
ATOM 1138 C C . HIS A 1 153 ? 19.912 0.708 -7.287 1.00 98.38 153 HIS A C 1
ATOM 1140 O O . HIS A 1 153 ? 19.440 1.836 -7.150 1.00 98.38 153 HIS A O 1
ATOM 1146 N N . PHE A 1 154 ? 19.976 -0.157 -6.267 1.00 98.56 154 PHE A N 1
ATOM 1147 C CA . PHE A 1 154 ? 19.306 0.078 -4.982 1.00 98.56 154 PHE A CA 1
ATOM 1148 C C . PHE A 1 154 ? 19.811 1.335 -4.279 1.00 98.56 154 PHE A C 1
ATOM 1150 O O . PHE A 1 154 ? 19.017 2.088 -3.726 1.00 98.56 154 PHE A O 1
ATOM 1157 N N . GLU A 1 155 ? 21.112 1.614 -4.356 1.00 98.56 155 GLU A N 1
ATOM 1158 C CA . GLU A 1 155 ? 21.712 2.828 -3.795 1.00 98.56 155 GLU A CA 1
ATOM 1159 C C . GLU A 1 155 ? 21.142 4.110 -4.421 1.00 98.56 155 GLU A C 1
ATOM 1161 O O . GLU A 1 155 ? 20.817 5.076 -3.719 1.00 98.56 155 GLU A O 1
ATOM 1166 N N . GLU A 1 156 ? 20.992 4.128 -5.747 1.00 98.62 156 GLU A N 1
ATOM 1167 C CA . GLU A 1 156 ? 20.413 5.263 -6.466 1.00 98.62 156 GLU A CA 1
ATOM 1168 C C . GLU A 1 156 ? 18.914 5.388 -6.166 1.00 98.62 156 GLU A C 1
ATOM 1170 O O . GLU A 1 156 ? 18.436 6.480 -5.847 1.00 98.62 156 GLU A O 1
ATOM 1175 N N . MET A 1 157 ? 18.183 4.273 -6.208 1.00 98.62 157 MET A N 1
ATOM 1176 C CA . MET A 1 157 ? 16.751 4.224 -5.912 1.00 98.62 157 MET A CA 1
ATOM 1177 C C . MET A 1 157 ? 16.456 4.689 -4.483 1.00 98.62 157 MET A C 1
ATOM 1179 O O . MET A 1 157 ? 15.567 5.513 -4.278 1.00 98.62 157 MET A O 1
ATOM 1183 N N . ALA A 1 158 ? 17.236 4.237 -3.499 1.00 98.62 158 ALA A N 1
ATOM 1184 C CA . ALA A 1 158 ? 17.126 4.675 -2.113 1.00 98.62 158 ALA A CA 1
ATOM 1185 C C . ALA A 1 158 ? 17.444 6.167 -1.977 1.00 98.62 158 ALA A C 1
ATOM 1187 O O . ALA A 1 158 ? 16.707 6.893 -1.318 1.00 98.62 158 ALA A O 1
ATOM 1188 N N . THR A 1 159 ? 18.482 6.666 -2.656 1.00 98.56 159 THR A N 1
ATOM 1189 C CA . THR A 1 159 ? 18.810 8.104 -2.652 1.00 98.56 159 THR A CA 1
ATOM 1190 C C . THR A 1 159 ? 17.651 8.946 -3.194 1.00 98.56 159 THR A C 1
ATOM 1192 O O . THR A 1 159 ? 17.286 9.955 -2.589 1.00 98.56 159 THR A O 1
ATOM 1195 N N . LYS A 1 160 ? 17.037 8.525 -4.308 1.00 98.44 160 LYS A N 1
ATOM 1196 C CA . LYS A 1 160 ? 15.863 9.204 -4.875 1.00 98.44 160 LYS A CA 1
ATOM 1197 C C . LYS A 1 160 ? 14.667 9.144 -3.924 1.00 98.44 160 LYS A C 1
ATOM 1199 O O . LYS A 1 160 ? 14.047 10.181 -3.714 1.00 98.44 160 LYS A O 1
ATOM 1204 N N . ALA A 1 161 ? 14.387 7.986 -3.320 1.00 98.12 161 ALA A N 1
ATOM 1205 C CA . ALA A 1 161 ? 13.298 7.807 -2.356 1.00 98.12 161 ALA A CA 1
ATOM 1206 C C . ALA A 1 161 ? 13.467 8.703 -1.115 1.00 98.12 161 ALA A C 1
ATOM 1208 O O . ALA A 1 161 ? 12.532 9.403 -0.734 1.00 98.12 161 ALA A O 1
ATOM 1209 N N . MET A 1 162 ? 14.677 8.780 -0.548 1.00 98.06 162 MET A N 1
ATOM 1210 C CA . MET A 1 162 ? 14.993 9.683 0.570 1.00 98.06 162 MET A CA 1
ATOM 1211 C C . MET A 1 162 ? 14.784 11.166 0.212 1.00 98.06 162 MET A C 1
ATOM 1213 O O . MET A 1 162 ? 14.474 11.974 1.084 1.00 98.06 162 MET A O 1
ATOM 1217 N N . GLY A 1 163 ? 14.920 11.535 -1.069 1.00 97.06 163 GLY A N 1
ATOM 1218 C CA . GLY A 1 163 ? 14.622 12.882 -1.570 1.00 97.06 163 GLY A CA 1
ATOM 1219 C C . GLY A 1 163 ? 13.127 13.230 -1.599 1.00 97.06 163 GLY A C 1
ATOM 1220 O O . GLY A 1 163 ? 12.766 14.401 -1.735 1.00 97.06 163 GLY A O 1
ATOM 1221 N N . VAL A 1 164 ? 12.241 12.245 -1.436 1.00 96.12 164 VAL A N 1
ATOM 1222 C CA . VAL A 1 164 ? 10.783 12.413 -1.378 1.00 96.12 164 VAL A CA 1
ATOM 1223 C C . VAL A 1 164 ? 10.374 12.747 0.065 1.00 96.12 164 VAL A C 1
ATOM 1225 O O . VAL A 1 164 ? 9.684 11.985 0.741 1.00 96.12 164 VAL A O 1
ATOM 1228 N N . ALA A 1 165 ? 10.835 13.907 0.544 1.00 93.38 165 ALA A N 1
ATOM 1229 C CA . ALA A 1 165 ? 10.869 14.256 1.968 1.00 93.38 165 ALA A CA 1
ATOM 1230 C C . ALA A 1 165 ? 9.523 14.092 2.695 1.00 93.38 165 ALA A C 1
ATOM 1232 O O . ALA A 1 165 ? 9.462 13.411 3.709 1.00 93.38 165 ALA A O 1
ATOM 1233 N N . ARG A 1 166 ? 8.424 14.645 2.159 1.00 96.50 166 ARG A N 1
ATOM 1234 C CA . ARG A 1 166 ? 7.113 14.628 2.842 1.00 96.50 166 ARG A CA 1
ATOM 1235 C C . ARG A 1 166 ? 6.596 13.204 3.135 1.00 96.50 166 ARG A C 1
ATOM 1237 O O . ARG A 1 166 ? 6.316 12.924 4.294 1.00 96.50 166 ARG A O 1
ATOM 1244 N N . PRO A 1 167 ? 6.463 12.295 2.149 1.00 97.56 167 PRO A N 1
ATOM 1245 C CA . PRO A 1 167 ? 6.133 10.895 2.420 1.00 97.56 167 PRO A CA 1
ATOM 1246 C C . PRO A 1 167 ? 7.078 10.195 3.406 1.00 97.56 167 PRO A C 1
ATOM 1248 O O . PRO A 1 167 ? 6.610 9.477 4.285 1.00 97.56 167 PRO A O 1
ATOM 1251 N N . MET A 1 168 ? 8.391 10.431 3.320 1.00 98.00 168 MET A N 1
ATOM 1252 C CA . MET A 1 168 ? 9.347 9.835 4.263 1.00 98.00 168 MET A CA 1
ATOM 1253 C C . MET A 1 168 ? 9.155 10.360 5.694 1.00 98.00 168 MET A C 1
ATOM 1255 O O . MET A 1 168 ? 9.144 9.576 6.638 1.00 98.00 168 MET A O 1
ATOM 1259 N N . GLU A 1 169 ? 8.929 11.665 5.854 1.00 97.88 169 GLU A N 1
ATOM 1260 C CA . GLU A 1 169 ? 8.637 12.324 7.137 1.00 97.88 169 GLU A CA 1
ATOM 1261 C C . GLU A 1 169 ? 7.289 11.902 7.737 1.00 97.88 169 GLU A C 1
ATOM 1263 O O . GLU A 1 169 ? 7.111 11.950 8.951 1.00 97.88 169 GLU A O 1
ATOM 1268 N N . ASN A 1 170 ? 6.331 11.500 6.901 1.00 98.38 170 ASN A N 1
ATOM 1269 C CA . ASN A 1 170 ? 5.023 11.021 7.343 1.00 98.38 170 ASN A CA 1
ATOM 1270 C C . ASN A 1 170 ? 5.044 9.556 7.804 1.00 98.38 170 ASN A C 1
ATOM 1272 O O . ASN A 1 170 ? 4.065 9.097 8.391 1.00 98.38 170 ASN A O 1
ATOM 1276 N N . ASN A 1 171 ? 6.104 8.798 7.510 1.00 98.62 171 ASN A N 1
ATOM 1277 C CA . ASN A 1 171 ? 6.161 7.371 7.806 1.00 98.62 171 ASN A CA 1
ATOM 1278 C C . ASN A 1 171 ? 6.226 7.117 9.329 1.00 98.62 171 ASN A C 1
ATOM 1280 O O . ASN A 1 171 ? 6.993 7.791 10.017 1.00 98.62 171 ASN A O 1
ATOM 1284 N N . PRO A 1 172 ? 5.472 6.143 9.882 1.00 98.00 172 PRO A N 1
ATOM 1285 C CA . PRO A 1 172 ? 5.428 5.899 11.332 1.00 98.00 172 PRO A CA 1
ATOM 1286 C C . PRO A 1 172 ? 6.769 5.428 11.904 1.00 98.00 172 PRO A C 1
ATOM 1288 O O . PRO A 1 172 ? 7.039 5.594 13.091 1.00 98.00 172 PRO A O 1
ATOM 1291 N N . ARG A 1 173 ? 7.627 4.855 11.054 1.00 97.94 173 ARG A N 1
ATOM 1292 C CA . ARG A 1 173 ? 9.002 4.489 11.377 1.00 97.94 173 ARG A CA 1
ATOM 1293 C C . ARG A 1 173 ? 9.961 5.381 10.601 1.00 97.94 173 ARG A C 1
ATOM 1295 O O . ARG A 1 173 ? 9.882 5.454 9.378 1.00 97.94 173 ARG A O 1
ATOM 1302 N N . VAL A 1 174 ? 10.912 6.010 11.280 1.00 97.38 174 VAL A N 1
ATOM 1303 C CA . VAL A 1 174 ? 12.004 6.700 10.581 1.00 97.38 174 VAL A CA 1
ATOM 1304 C C . VAL A 1 174 ? 12.841 5.653 9.846 1.00 97.38 174 VAL A C 1
ATOM 1306 O O . VAL A 1 174 ? 13.346 4.725 10.478 1.00 97.38 174 VAL A O 1
ATOM 1309 N N . LEU A 1 175 ? 12.965 5.794 8.526 1.00 97.62 175 LEU A N 1
ATOM 1310 C CA . LEU A 1 175 ? 13.798 4.932 7.689 1.00 97.62 175 LEU A CA 1
ATOM 1311 C C . LEU A 1 175 ? 15.072 5.670 7.285 1.00 97.62 175 LEU A C 1
ATOM 1313 O O . LEU A 1 175 ? 15.032 6.829 6.868 1.00 97.62 175 LEU A O 1
ATOM 1317 N N . THR A 1 176 ? 16.200 4.980 7.397 1.00 98.25 176 THR A N 1
ATOM 1318 C CA . THR A 1 176 ? 17.478 5.422 6.838 1.00 98.25 176 THR A CA 1
ATOM 1319 C C . THR A 1 176 ? 17.585 5.042 5.361 1.00 98.25 176 THR A C 1
ATOM 1321 O O . THR A 1 176 ? 16.781 4.268 4.827 1.00 98.25 176 THR A O 1
ATOM 1324 N N . LYS A 1 177 ? 18.606 5.567 4.676 1.00 98.38 177 LYS A N 1
ATOM 1325 C CA . LYS A 1 177 ? 18.897 5.160 3.298 1.00 98.38 177 LYS A CA 1
ATOM 1326 C C . LYS A 1 177 ? 19.243 3.668 3.243 1.00 98.38 177 LYS A C 1
ATOM 1328 O O . LYS A 1 177 ? 18.803 2.964 2.338 1.00 98.38 177 LYS A O 1
ATOM 1333 N N . GLU A 1 178 ? 19.991 3.190 4.228 1.00 98.56 178 GLU A N 1
ATOM 1334 C CA . GLU A 1 178 ? 20.387 1.796 4.383 1.00 98.56 178 GLU A CA 1
ATOM 1335 C C . GLU A 1 178 ? 19.163 0.892 4.583 1.00 98.56 178 GLU A C 1
ATOM 1337 O O . GLU A 1 178 ? 19.090 -0.181 3.983 1.00 98.56 178 GLU A O 1
ATOM 1342 N N . ASP A 1 179 ? 18.163 1.346 5.348 1.00 98.44 179 ASP A N 1
ATOM 1343 C CA . ASP A 1 179 ? 16.886 0.636 5.486 1.00 98.44 179 ASP A CA 1
ATOM 1344 C C . ASP A 1 179 ? 16.145 0.546 4.146 1.00 98.44 179 ASP A C 1
ATOM 1346 O O . ASP A 1 179 ? 15.652 -0.518 3.787 1.00 98.44 179 ASP A O 1
ATOM 1350 N N . CYS A 1 180 ? 16.126 1.625 3.358 1.00 98.56 180 CYS A N 1
ATOM 1351 C CA . CYS A 1 180 ? 15.513 1.620 2.025 1.00 98.56 180 CYS A CA 1
ATOM 1352 C C . CYS A 1 180 ? 16.202 0.625 1.076 1.00 98.56 180 CYS A C 1
ATOM 1354 O O . CYS A 1 180 ? 15.530 -0.110 0.356 1.00 98.56 180 CYS A O 1
ATOM 1356 N N . VAL A 1 181 ? 17.540 0.564 1.092 1.00 98.69 181 VAL A N 1
ATOM 1357 C CA . VAL A 1 181 ? 18.308 -0.434 0.323 1.00 98.69 181 VAL A CA 1
ATOM 1358 C C . VAL A 1 181 ? 17.961 -1.853 0.774 1.00 98.69 181 VAL A C 1
ATOM 1360 O O . VAL A 1 181 ? 17.814 -2.742 -0.063 1.00 98.69 181 VAL A O 1
ATOM 1363 N N . ARG A 1 182 ? 17.812 -2.079 2.084 1.00 98.56 182 ARG A N 1
ATOM 1364 C CA . ARG A 1 182 ? 17.385 -3.379 2.611 1.00 98.56 182 ARG A CA 1
ATOM 1365 C C . ARG A 1 182 ? 15.979 -3.752 2.157 1.00 98.56 182 ARG A C 1
ATOM 1367 O O . ARG A 1 182 ? 15.806 -4.890 1.751 1.00 98.56 182 ARG A O 1
ATOM 1374 N N . ILE A 1 183 ? 15.031 -2.816 2.155 1.00 98.50 183 ILE A N 1
ATOM 1375 C CA . ILE A 1 183 ? 13.668 -3.062 1.660 1.00 98.50 183 ILE A CA 1
ATOM 1376 C C . ILE A 1 183 ? 13.690 -3.490 0.188 1.00 98.50 183 ILE A C 1
ATOM 1378 O O . ILE A 1 183 ? 13.045 -4.472 -0.153 1.00 98.50 183 ILE A O 1
ATOM 1382 N N . TYR A 1 184 ? 14.464 -2.824 -0.679 1.00 98.62 184 TYR A N 1
ATOM 1383 C CA . TYR A 1 184 ? 14.587 -3.267 -2.076 1.00 98.62 184 TYR A CA 1
ATOM 1384 C C . TYR A 1 184 ? 15.229 -4.649 -2.205 1.00 98.62 184 TYR A C 1
ATOM 1386 O O . TYR A 1 184 ? 14.815 -5.428 -3.052 1.00 98.62 184 TYR A O 1
ATOM 1394 N N . ARG A 1 185 ? 16.219 -4.965 -1.362 1.00 98.38 185 ARG A N 1
ATOM 1395 C CA . ARG A 1 185 ? 16.843 -6.293 -1.349 1.00 98.38 185 ARG A CA 1
ATOM 1396 C C . ARG A 1 185 ? 15.871 -7.377 -0.890 1.00 98.38 185 ARG A C 1
ATOM 1398 O O . ARG A 1 185 ? 15.837 -8.434 -1.492 1.00 98.38 185 ARG A O 1
ATOM 1405 N N . GLU A 1 186 ? 15.082 -7.099 0.143 1.00 97.56 186 GLU A N 1
ATOM 1406 C CA . GLU A 1 186 ? 14.030 -7.992 0.643 1.00 97.56 186 GLU A CA 1
ATOM 1407 C C . GLU A 1 186 ? 12.863 -8.148 -0.347 1.00 97.56 186 GLU A C 1
ATOM 1409 O O . GLU A 1 186 ? 12.095 -9.087 -0.204 1.00 97.56 186 GLU A O 1
ATOM 1414 N N . ALA A 1 187 ? 12.717 -7.235 -1.312 1.00 97.56 187 ALA A N 1
ATOM 1415 C CA . ALA A 1 187 ? 11.733 -7.307 -2.392 1.00 97.56 187 ALA A CA 1
ATOM 1416 C C . ALA A 1 187 ? 12.308 -7.879 -3.700 1.00 97.56 187 ALA A C 1
ATOM 1418 O O . ALA A 1 187 ? 11.628 -7.855 -4.722 1.00 97.56 187 ALA A O 1
ATOM 1419 N N . MET A 1 188 ? 13.576 -8.308 -3.716 1.00 96.56 188 MET A N 1
ATOM 1420 C CA . MET A 1 188 ? 14.236 -8.765 -4.940 1.00 96.56 188 MET A CA 1
ATOM 1421 C C . MET A 1 188 ? 13.758 -10.150 -5.379 1.00 96.56 188 MET A C 1
ATOM 1423 O O . MET A 1 188 ? 13.507 -10.322 -6.567 1.00 96.56 188 MET A O 1
ATOM 1427 N N . GLU A 1 189 ? 13.644 -11.083 -4.433 1.00 83.81 189 GLU A N 1
ATOM 1428 C CA . GLU A 1 189 ? 13.309 -12.503 -4.616 1.00 83.81 189 GLU A CA 1
ATOM 1429 C C . GLU A 1 189 ? 12.376 -12.999 -3.504 1.00 83.81 189 GLU A C 1
ATOM 1431 O O . GLU A 1 189 ? 12.473 -12.458 -2.374 1.00 83.81 189 GLU A O 1
#

Radius of gyration: 15.99 Å; Cα contacts (8 Å, |Δi|>4): 307; chains: 1; bounding box: 45×29×40 Å

Foldseek 3Di:
DFLLQWPQHDPVLVVLQLLLLLLCLPQVLVCQVPVPPVVSVVSNVSSVVSNVVSCVRRNGALLQLLLVCCCVVQVPDSVLSSLQLVLLLQLVQCVLCLVSLQSSLVSSVRHDDPPDDSSVSSNSNSVSSLVSCVSNVGQNAPVSSVRPDDLVCLLVSLVSSVVVPPNQNGRSDNDDSVNSSVSNVVRHD

Mean predicted aligned error: 2.31 Å

pLDDT: mean 97.72, std 1.66, range [83.81, 98.81]